Protein AF-A0A7S4MCN4-F1 (afdb_monomer_lite)

Structure (mmCIF, N/CA/C/O backbone):
data_AF-A0A7S4MCN4-F1
#
_entry.id   AF-A0A7S4MCN4-F1
#
loop_
_atom_site.group_PDB
_atom_site.id
_atom_site.type_symbol
_atom_site.label_atom_id
_atom_site.label_alt_id
_atom_site.label_comp_id
_atom_site.label_asym_id
_atom_site.label_entity_id
_atom_site.label_seq_id
_atom_site.pdbx_PDB_ins_code
_atom_site.Cartn_x
_atom_site.Cartn_y
_atom_site.Cartn_z
_atom_site.occupancy
_atom_site.B_iso_or_equiv
_atom_site.auth_seq_id
_atom_site.auth_comp_id
_atom_site.auth_asym_id
_atom_site.auth_atom_id
_atom_site.pdbx_PDB_model_num
ATOM 1 N N . HIS A 1 1 ? -19.429 -8.446 16.141 1.00 51.50 1 HIS A N 1
ATOM 2 C CA . HIS A 1 1 ? -19.369 -8.183 17.598 1.00 51.50 1 HIS A CA 1
ATOM 3 C C . HIS A 1 1 ? -20.674 -7.487 17.997 1.00 51.50 1 HIS A C 1
ATOM 5 O O . HIS A 1 1 ? -20.791 -6.288 17.818 1.00 51.50 1 HIS A O 1
ATOM 11 N N . ARG A 1 2 ? -21.674 -8.236 18.485 1.00 47.06 2 ARG A N 1
ATOM 12 C CA . ARG A 1 2 ? -23.104 -7.841 18.506 1.00 47.06 2 ARG A CA 1
ATOM 13 C C . ARG A 1 2 ? -23.515 -6.780 19.549 1.00 47.06 2 ARG A C 1
ATOM 15 O O . ARG A 1 2 ? -24.654 -6.345 19.539 1.00 47.06 2 ARG A O 1
ATOM 22 N N . TYR A 1 3 ? -22.616 -6.383 20.452 1.00 52.81 3 TYR A N 1
ATOM 23 C CA . TYR A 1 3 ? -22.928 -5.468 21.566 1.00 52.81 3 TYR A CA 1
ATOM 24 C C . TYR A 1 3 ? -22.375 -4.044 21.394 1.00 52.81 3 TYR A C 1
ATOM 26 O O . TYR A 1 3 ? -22.750 -3.158 22.151 1.00 52.81 3 TYR A O 1
ATOM 34 N N . ILE A 1 4 ? -21.500 -3.809 20.409 1.00 54.59 4 ILE A N 1
ATOM 35 C CA . ILE A 1 4 ? -20.831 -2.507 20.198 1.00 54.59 4 ILE A CA 1
ATOM 36 C C . ILE A 1 4 ? -21.516 -1.692 19.085 1.00 54.59 4 ILE A C 1
ATOM 38 O O . ILE A 1 4 ? -21.382 -0.476 19.031 1.00 54.59 4 ILE A O 1
ATOM 42 N N . GLU A 1 5 ? -22.323 -2.339 18.240 1.00 54.16 5 GLU A N 1
ATOM 43 C CA . GLU A 1 5 ? -23.049 -1.691 17.134 1.00 54.16 5 GLU A CA 1
ATOM 44 C C . GLU A 1 5 ? -24.057 -0.628 17.609 1.00 54.16 5 GLU A C 1
ATOM 46 O O . GLU A 1 5 ? -24.399 0.273 16.850 1.00 54.16 5 GLU A O 1
ATOM 51 N N . ASN A 1 6 ? -24.470 -0.673 18.880 1.00 59.47 6 ASN A N 1
ATOM 52 C CA . ASN A 1 6 ? -25.438 0.262 19.455 1.00 59.47 6 ASN A CA 1
ATOM 53 C C . ASN A 1 6 ? -24.826 1.587 19.946 1.00 59.47 6 ASN A C 1
ATOM 55 O O . ASN A 1 6 ? -25.579 2.468 20.357 1.00 59.47 6 ASN A O 1
ATOM 59 N N . VAL A 1 7 ? -23.495 1.757 19.906 1.00 77.50 7 VAL A N 1
ATOM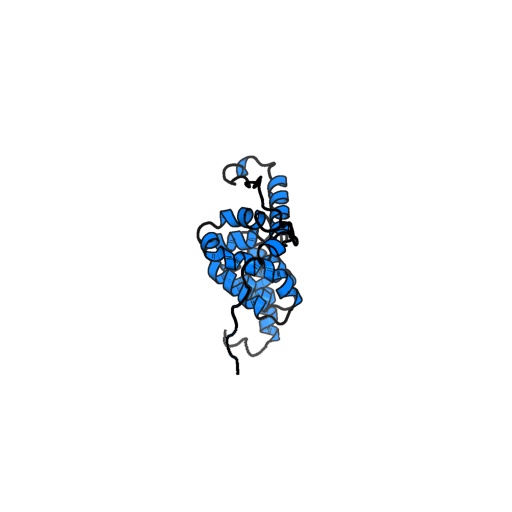 60 C CA . VAL A 1 7 ? -22.837 3.036 20.242 1.00 77.50 7 VAL A CA 1
ATOM 61 C C . VAL A 1 7 ? -21.767 3.368 19.189 1.00 77.50 7 VAL A C 1
ATOM 63 O O . VAL A 1 7 ? -20.604 2.979 19.341 1.00 77.50 7 VAL A O 1
ATOM 66 N N . PRO A 1 8 ? -22.137 4.090 18.112 1.00 77.25 8 PRO A N 1
ATOM 67 C CA . PRO A 1 8 ? -21.253 4.373 16.977 1.00 77.25 8 PRO A CA 1
ATOM 68 C C . PRO A 1 8 ? -19.916 5.019 17.366 1.00 77.25 8 PRO A C 1
ATOM 70 O O . PRO A 1 8 ? -18.880 4.699 16.788 1.00 77.25 8 PRO A O 1
ATOM 73 N N . GLU A 1 9 ? -19.915 5.879 18.384 1.00 79.62 9 GLU A N 1
ATOM 74 C CA . GLU A 1 9 ? -18.720 6.579 18.878 1.00 79.62 9 GLU A CA 1
ATOM 75 C C . GLU A 1 9 ? -17.697 5.621 19.521 1.00 79.62 9 GLU A C 1
ATOM 77 O O . GLU A 1 9 ? -16.485 5.728 19.302 1.00 79.62 9 GLU A O 1
ATOM 82 N N . ILE A 1 10 ? -18.173 4.620 20.270 1.00 84.19 10 ILE A N 1
ATOM 83 C CA . ILE A 1 10 ? -17.312 3.594 20.878 1.00 84.19 10 ILE A CA 1
ATOM 84 C C . ILE A 1 10 ? -16.738 2.685 19.786 1.00 84.19 10 ILE A C 1
ATOM 86 O O . ILE A 1 10 ? -15.555 2.346 19.815 1.00 84.19 10 ILE A O 1
ATOM 90 N N . ALA A 1 11 ? -17.545 2.325 18.784 1.00 85.62 11 ALA A N 1
ATOM 91 C CA . ALA A 1 11 ? -17.079 1.532 17.649 1.00 85.62 11 ALA A CA 1
ATOM 92 C C . ALA A 1 11 ? -15.965 2.253 16.862 1.00 85.62 11 ALA A C 1
ATOM 94 O O . ALA A 1 11 ? -14.940 1.650 16.536 1.00 85.62 11 ALA A O 1
ATOM 95 N N . GLN A 1 12 ? -16.130 3.553 16.603 1.00 87.31 12 GLN A N 1
ATOM 96 C CA . GLN A 1 12 ? -15.146 4.366 15.879 1.00 87.31 12 GLN A CA 1
ATOM 97 C C . GLN A 1 12 ? -13.832 4.531 16.651 1.00 87.31 12 GLN A C 1
ATOM 99 O O . GLN A 1 12 ? -12.755 4.318 16.088 1.00 87.31 12 GLN A O 1
ATOM 104 N N . SER A 1 13 ? -13.898 4.860 17.943 1.00 89.88 13 SER A N 1
ATOM 105 C CA . SER A 1 13 ? -12.700 4.993 18.789 1.00 89.88 13 SER A CA 1
ATOM 106 C C . SER A 1 13 ? -11.952 3.663 18.963 1.00 89.88 13 SER A C 1
ATOM 108 O O . SER A 1 13 ? -10.714 3.633 18.988 1.00 89.88 13 SER A O 1
ATOM 110 N N . LEU A 1 14 ? -12.675 2.537 18.993 1.00 92.88 14 LEU A N 1
ATOM 111 C CA . LEU A 1 14 ? -12.075 1.205 18.968 1.00 92.88 14 LEU A CA 1
ATOM 112 C C . LEU A 1 14 ? -11.346 0.943 17.644 1.00 92.88 14 LEU A C 1
ATOM 114 O O . LEU A 1 14 ? -10.201 0.489 17.664 1.00 92.88 14 LEU A O 1
ATOM 118 N N . HIS A 1 15 ? -11.965 1.255 16.500 1.00 94.75 15 HIS A N 1
ATOM 119 C CA . HIS A 1 15 ? -11.307 1.140 15.195 1.00 94.75 15 HIS A CA 1
ATOM 120 C C . HIS A 1 15 ? -10.045 1.995 15.110 1.00 94.75 15 HIS A C 1
ATOM 122 O O . HIS A 1 15 ? -9.012 1.496 14.670 1.00 94.75 15 HIS A O 1
ATOM 128 N N . GLN A 1 16 ? -10.083 3.222 15.627 1.00 94.19 16 GLN A N 1
ATOM 129 C CA . GLN A 1 16 ? -8.918 4.103 15.677 1.00 94.19 16 GLN A CA 1
ATOM 130 C C . GLN A 1 16 ? -7.771 3.500 16.508 1.00 94.19 16 GLN A C 1
ATOM 132 O O . GLN A 1 16 ? -6.603 3.529 16.097 1.00 94.19 16 GLN A O 1
ATOM 137 N N . SER A 1 17 ? -8.107 2.922 17.665 1.00 94.38 17 SER A N 1
ATOM 138 C CA . SER A 1 17 ? -7.152 2.274 18.572 1.00 94.38 17 SER A CA 1
ATOM 139 C C . SER A 1 17 ? -6.535 1.020 17.941 1.00 94.38 17 SER A C 1
ATOM 141 O O . SER A 1 17 ? -5.316 0.835 17.985 1.00 94.38 17 SER A O 1
ATOM 143 N N . LEU A 1 18 ? -7.354 0.186 17.290 1.00 96.00 18 LEU A N 1
ATOM 144 C CA . LEU A 1 18 ? -6.902 -1.009 16.570 1.00 96.00 18 LEU A CA 1
ATOM 145 C C . LEU A 1 18 ? -6.047 -0.656 15.353 1.00 96.00 18 LEU A C 1
ATOM 147 O O . LEU A 1 18 ? -4.994 -1.259 15.155 1.00 96.00 18 LEU A O 1
ATOM 151 N N . ALA A 1 19 ? -6.445 0.346 14.571 1.00 95.25 19 ALA A N 1
ATOM 152 C CA . ALA A 1 19 ? -5.660 0.844 13.451 1.00 95.25 19 ALA A CA 1
ATOM 153 C C . ALA A 1 19 ? -4.273 1.303 13.909 1.00 95.25 19 ALA A C 1
ATOM 155 O O . ALA A 1 19 ? -3.267 0.859 13.360 1.00 95.25 19 ALA A O 1
ATOM 156 N N . THR A 1 20 ? -4.211 2.108 14.973 1.00 94.38 20 THR A N 1
ATOM 157 C CA . THR A 1 20 ? -2.945 2.578 15.558 1.00 94.38 20 THR A CA 1
ATOM 158 C C . THR A 1 20 ? -2.077 1.406 16.012 1.00 94.38 20 THR A C 1
ATOM 160 O O . THR A 1 20 ? -0.886 1.348 15.701 1.00 94.38 20 THR A O 1
ATOM 163 N N . TYR A 1 21 ? -2.674 0.429 16.702 1.00 95.88 21 TYR A N 1
ATOM 164 C CA . TYR A 1 21 ? -1.985 -0.793 17.107 1.00 95.88 21 TYR A CA 1
ATOM 165 C C . TYR A 1 21 ? -1.393 -1.536 15.900 1.00 95.88 21 TYR A C 1
ATOM 167 O O . TYR A 1 21 ? -0.200 -1.848 15.898 1.00 95.88 21 TYR A O 1
ATOM 175 N N . PHE A 1 22 ? -2.189 -1.789 14.857 1.00 95.81 22 PHE A N 1
ATOM 176 C CA . PHE A 1 22 ? -1.733 -2.528 13.680 1.00 95.81 22 PHE A CA 1
ATOM 177 C C . PHE A 1 22 ? -0.686 -1.762 12.872 1.00 95.81 22 PHE A C 1
ATOM 179 O O . PHE A 1 22 ? 0.313 -2.369 12.483 1.00 95.81 22 PHE A O 1
ATOM 186 N N . VAL A 1 23 ? -0.849 -0.448 12.693 1.00 94.25 23 VAL A N 1
ATOM 187 C CA . VAL A 1 23 ? 0.152 0.427 12.061 1.00 94.25 23 VAL A CA 1
ATOM 188 C C . VAL A 1 23 ? 1.485 0.334 12.799 1.00 94.25 23 VAL A C 1
ATOM 190 O O . VAL A 1 23 ? 2.509 0.074 12.169 1.00 94.25 23 VAL A O 1
ATOM 193 N N . ASN A 1 24 ? 1.484 0.441 14.129 1.00 93.38 24 ASN A N 1
ATOM 194 C CA . ASN A 1 24 ? 2.706 0.336 14.930 1.00 93.38 24 ASN A CA 1
ATOM 195 C C . ASN A 1 24 ? 3.357 -1.052 14.840 1.00 93.38 24 ASN A C 1
ATOM 197 O O . ASN A 1 24 ? 4.579 -1.170 14.931 1.00 93.38 24 ASN A O 1
ATOM 201 N N . LYS A 1 25 ? 2.561 -2.111 14.646 1.00 94.31 25 LYS A N 1
ATOM 202 C CA . LYS A 1 25 ? 3.078 -3.472 14.461 1.00 94.31 25 LYS A CA 1
ATOM 203 C C . LYS A 1 25 ? 3.688 -3.692 13.083 1.00 94.31 25 LYS A C 1
ATOM 205 O O . LYS A 1 25 ? 4.732 -4.330 13.012 1.00 94.31 25 LYS A O 1
ATOM 210 N N . ILE A 1 26 ? 3.073 -3.193 12.009 1.00 94.00 26 ILE A N 1
ATOM 211 C CA . ILE A 1 26 ? 3.577 -3.402 10.639 1.00 94.00 26 ILE A CA 1
ATOM 212 C C . ILE A 1 26 ? 4.642 -2.378 10.237 1.00 94.00 26 ILE A C 1
ATOM 214 O O . ILE A 1 26 ? 5.528 -2.710 9.458 1.00 94.00 26 ILE A O 1
ATOM 218 N N . ALA A 1 27 ? 4.593 -1.161 10.778 1.00 91.50 27 ALA A N 1
ATOM 219 C CA . ALA A 1 27 ? 5.464 -0.044 10.424 1.00 91.50 27 ALA A CA 1
ATOM 220 C C . ALA A 1 27 ? 5.980 0.678 11.688 1.00 91.50 27 ALA A C 1
ATOM 222 O O . ALA A 1 27 ? 5.658 1.846 11.910 1.00 91.50 27 ALA A O 1
ATOM 223 N N . PRO A 1 28 ? 6.827 0.031 12.512 1.00 86.88 28 PRO A N 1
ATOM 224 C CA . PRO A 1 28 ? 7.297 0.594 13.787 1.00 86.88 28 PRO A CA 1
ATOM 225 C C . PRO A 1 28 ? 8.151 1.861 13.625 1.00 86.88 28 PRO A C 1
ATOM 227 O O . PRO A 1 28 ? 8.303 2.638 14.559 1.00 86.88 28 PRO A O 1
ATOM 230 N N . THR A 1 29 ? 8.712 2.082 12.432 1.00 85.62 29 THR A N 1
ATOM 231 C CA . THR A 1 29 ? 9.471 3.297 12.083 1.00 85.62 29 THR A CA 1
ATOM 232 C C . THR A 1 29 ? 8.601 4.377 11.424 1.00 85.62 29 THR A C 1
ATOM 234 O O . THR A 1 29 ? 9.115 5.402 10.979 1.00 85.62 29 THR A O 1
ATOM 237 N N . GLY A 1 30 ? 7.283 4.157 11.376 1.00 84.81 30 GLY A N 1
ATOM 238 C CA . GLY A 1 30 ? 6.286 5.022 10.755 1.00 84.81 30 GLY A CA 1
ATOM 239 C C . GLY A 1 30 ? 5.926 4.610 9.324 1.00 84.81 30 GLY A C 1
ATOM 240 O O . GLY A 1 30 ? 6.733 4.043 8.590 1.00 84.81 30 GLY A O 1
ATOM 241 N N . LEU A 1 31 ? 4.709 4.951 8.888 1.00 83.81 31 LEU A N 1
ATOM 242 C CA . LEU A 1 31 ? 4.179 4.600 7.557 1.00 83.81 31 LEU A CA 1
ATOM 243 C C . LEU A 1 31 ? 4.995 5.176 6.392 1.00 83.81 31 LEU A C 1
ATOM 245 O O . LEU A 1 31 ? 5.087 4.577 5.322 1.00 83.81 31 LEU A O 1
ATOM 249 N N . ARG A 1 32 ? 5.622 6.334 6.618 1.00 80.12 32 ARG A N 1
ATOM 250 C CA . ARG A 1 32 ? 6.489 7.012 5.644 1.00 80.12 32 ARG A CA 1
ATOM 251 C C . ARG A 1 32 ? 7.918 6.476 5.648 1.00 80.12 32 ARG A C 1
ATOM 253 O O . ARG A 1 32 ? 8.724 6.862 4.803 1.00 80.12 32 ARG A O 1
ATOM 260 N N . ALA A 1 33 ? 8.266 5.584 6.572 1.00 72.44 33 ALA A N 1
ATOM 261 C CA . ALA A 1 33 ? 9.513 4.847 6.496 1.00 72.44 33 ALA A CA 1
ATOM 262 C C . ALA A 1 33 ? 9.321 3.691 5.503 1.00 72.44 33 ALA A C 1
ATOM 264 O O . ALA A 1 33 ? 9.102 2.541 5.873 1.00 72.44 33 ALA A O 1
ATOM 265 N N . PHE A 1 34 ? 9.413 4.003 4.206 1.00 64.31 34 PHE A N 1
ATOM 266 C CA . PHE A 1 34 ? 9.152 3.106 3.064 1.00 64.31 34 PHE A CA 1
ATOM 267 C C . PHE A 1 34 ? 10.139 1.921 2.924 1.00 64.31 34 PHE A C 1
ATOM 269 O O . PHE A 1 34 ? 10.425 1.452 1.824 1.00 64.31 34 PHE A O 1
ATOM 276 N N . THR A 1 35 ? 10.754 1.454 4.008 1.00 65.44 35 THR A N 1
ATOM 277 C CA . THR A 1 35 ? 11.899 0.538 3.939 1.00 65.44 35 THR A CA 1
ATOM 278 C C . THR A 1 35 ? 11.992 -0.482 5.075 1.00 65.44 35 THR A C 1
ATOM 280 O O . THR A 1 35 ? 12.844 -1.363 4.982 1.00 65.44 35 THR A O 1
ATOM 283 N N . ALA A 1 36 ? 11.151 -0.418 6.115 1.00 66.69 36 ALA A N 1
ATOM 284 C CA . ALA A 1 36 ? 11.171 -1.380 7.224 1.00 66.69 36 ALA A CA 1
ATOM 285 C C . ALA A 1 36 ? 9.745 -1.746 7.673 1.00 66.69 36 ALA A C 1
ATOM 287 O O . ALA A 1 36 ? 9.254 -1.273 8.695 1.00 66.69 36 ALA A O 1
ATOM 288 N N . MET A 1 37 ? 9.095 -2.584 6.864 1.00 83.38 37 MET A N 1
ATOM 289 C CA . MET A 1 37 ? 7.788 -3.169 7.154 1.00 83.38 37 MET A CA 1
ATOM 290 C C . MET A 1 37 ? 7.982 -4.530 7.846 1.00 83.38 37 MET A C 1
ATOM 292 O O . MET A 1 37 ? 8.618 -5.428 7.283 1.00 83.38 37 MET A O 1
ATOM 296 N N . ALA A 1 38 ? 7.473 -4.678 9.067 1.00 88.44 38 ALA A N 1
ATOM 297 C CA . ALA A 1 38 ? 7.612 -5.888 9.873 1.00 88.44 38 ALA A CA 1
ATOM 298 C C . ALA A 1 38 ? 6.720 -7.034 9.360 1.00 88.44 38 ALA A C 1
ATOM 300 O O . ALA A 1 38 ? 5.739 -6.820 8.641 1.00 88.44 38 ALA A O 1
ATOM 301 N N . GLU A 1 39 ? 7.061 -8.270 9.730 1.00 89.38 39 GLU A N 1
ATOM 302 C CA . GLU A 1 39 ? 6.255 -9.462 9.442 1.00 89.38 39 GLU A CA 1
ATOM 303 C C . GLU A 1 39 ? 5.212 -9.671 10.534 1.00 89.38 39 GLU A C 1
ATOM 305 O O . GLU 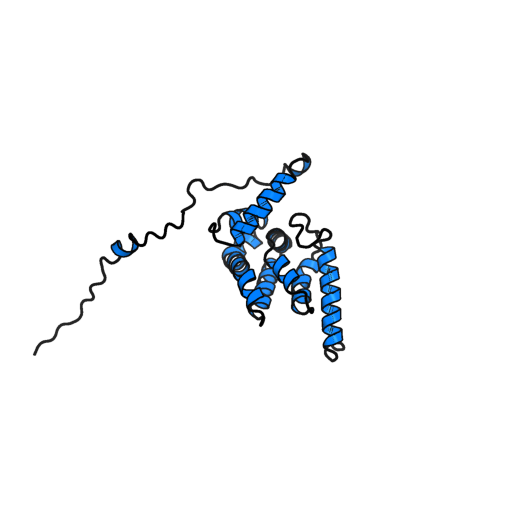A 1 39 ? 5.487 -10.245 11.580 1.00 89.38 39 GLU A O 1
ATOM 310 N N . TYR A 1 40 ? 3.999 -9.181 10.288 1.00 93.88 40 TYR A N 1
ATOM 311 C CA . TYR A 1 40 ? 2.868 -9.370 11.189 1.00 93.88 40 TYR A CA 1
ATOM 312 C C . TYR A 1 40 ? 1.585 -9.600 10.375 1.00 93.88 40 TYR A C 1
ATOM 314 O O . TYR A 1 40 ? 0.861 -8.640 10.114 1.00 93.88 40 TYR A O 1
ATOM 322 N N . PRO A 1 41 ? 1.305 -10.846 9.932 1.00 94.94 41 PRO A N 1
ATOM 323 C CA . PRO A 1 41 ? 0.250 -11.151 8.959 1.00 94.94 41 PRO A CA 1
ATOM 324 C C . PRO A 1 41 ? -1.121 -10.570 9.311 1.00 94.94 41 PRO A C 1
ATOM 326 O O . PRO A 1 41 ? -1.741 -9.921 8.475 1.00 94.94 41 PRO A O 1
ATOM 329 N N . ARG A 1 42 ? -1.533 -10.696 10.579 1.00 94.81 42 ARG A N 1
ATOM 330 C CA . ARG A 1 42 ? -2.796 -10.131 11.078 1.00 94.81 42 ARG A CA 1
ATOM 331 C C . ARG A 1 42 ? -2.872 -8.609 10.926 1.00 94.81 42 ARG A C 1
ATOM 333 O O . ARG A 1 42 ? -3.939 -8.063 10.703 1.00 94.81 42 ARG A O 1
ATOM 340 N N . GLY A 1 43 ? -1.744 -7.908 11.017 1.00 94.62 43 GLY A N 1
ATOM 341 C CA . GLY A 1 43 ? -1.715 -6.473 10.746 1.00 94.62 43 GLY A CA 1
ATOM 342 C C . GLY A 1 43 ? -2.055 -6.154 9.297 1.00 94.62 43 GLY A C 1
ATOM 343 O O . GLY A 1 43 ? -2.830 -5.243 9.051 1.00 94.62 43 GLY A O 1
ATOM 344 N N . TYR A 1 44 ? -1.541 -6.920 8.334 1.00 95.69 44 TYR A N 1
ATOM 345 C CA . TYR A 1 44 ? -1.816 -6.668 6.915 1.00 95.69 44 TYR A CA 1
ATOM 346 C C . TYR A 1 44 ? -3.252 -7.007 6.513 1.00 95.69 44 TYR A C 1
ATOM 348 O O . TYR A 1 44 ? -3.758 -6.367 5.591 1.00 95.69 44 TYR A O 1
ATOM 356 N N . SER A 1 45 ? -3.903 -7.971 7.174 1.00 95.50 45 SER A N 1
ATOM 357 C CA . SER A 1 45 ? -5.308 -8.300 6.898 1.00 95.50 45 SER A CA 1
ATOM 358 C C . SER A 1 45 ? -6.267 -7.232 7.430 1.00 95.50 45 SER A C 1
ATOM 360 O O . SER A 1 45 ? -7.179 -6.835 6.715 1.00 95.50 45 SER A O 1
ATOM 362 N N . GLU A 1 46 ? -6.033 -6.719 8.644 1.00 95.94 46 GLU A N 1
ATOM 363 C CA . GLU A 1 46 ? -7.014 -5.872 9.345 1.00 95.94 46 GLU A CA 1
ATOM 364 C C . GLU A 1 46 ? -6.769 -4.358 9.221 1.00 95.94 46 GLU A C 1
ATOM 366 O O . GLU A 1 46 ? -7.699 -3.565 9.386 1.00 95.94 46 GLU A O 1
ATOM 371 N N . VAL A 1 47 ? -5.525 -3.915 8.978 1.00 96.44 47 VAL A N 1
ATOM 372 C CA . VAL A 1 47 ? -5.154 -2.492 9.133 1.00 96.44 47 VAL A CA 1
ATOM 373 C C . VAL A 1 47 ? -5.969 -1.559 8.238 1.00 96.44 47 VAL A C 1
ATOM 375 O O . VAL A 1 47 ? -6.421 -0.516 8.702 1.00 96.44 47 VAL A O 1
ATOM 378 N N . CYS A 1 48 ? -6.203 -1.933 6.979 1.00 96.56 48 CYS A N 1
ATOM 379 C CA . CYS A 1 48 ? -6.932 -1.096 6.028 1.00 96.56 48 CYS A CA 1
ATOM 380 C C . CYS A 1 48 ? -8.403 -0.942 6.424 1.00 96.56 48 CYS A C 1
ATOM 382 O O . CYS A 1 48 ? -8.930 0.167 6.370 1.00 96.56 48 CYS A O 1
ATOM 384 N N . TYR A 1 49 ? -9.033 -2.019 6.900 1.00 96.19 49 TYR A N 1
ATOM 385 C CA . TYR A 1 49 ? -10.404 -1.989 7.404 1.00 96.19 49 TYR A CA 1
ATOM 386 C C . TYR A 1 49 ? -10.537 -1.034 8.597 1.00 96.19 49 TYR A C 1
ATOM 388 O O . TYR A 1 49 ? -11.397 -0.153 8.609 1.00 96.19 49 TYR A O 1
ATOM 396 N N . HIS A 1 50 ? -9.647 -1.148 9.584 1.00 96.31 50 HIS A N 1
ATOM 397 C CA . HIS A 1 50 ? -9.698 -0.281 10.761 1.00 96.31 50 HIS A CA 1
ATOM 398 C C . HIS A 1 50 ? -9.367 1.180 10.455 1.00 96.31 50 HIS A C 1
ATOM 400 O O . HIS A 1 50 ? -10.011 2.058 11.017 1.00 96.31 50 HIS A O 1
ATOM 406 N N . LEU A 1 51 ? -8.431 1.456 9.544 1.00 95.75 51 LEU A N 1
ATOM 407 C CA . LEU A 1 51 ? -8.143 2.827 9.108 1.00 95.75 51 LEU A CA 1
ATOM 408 C C . LEU A 1 51 ? -9.303 3.452 8.324 1.00 95.75 51 LEU A C 1
ATOM 410 O O . LEU A 1 51 ? -9.509 4.659 8.400 1.00 95.75 51 LEU A O 1
ATOM 414 N N . PHE A 1 52 ? -10.056 2.645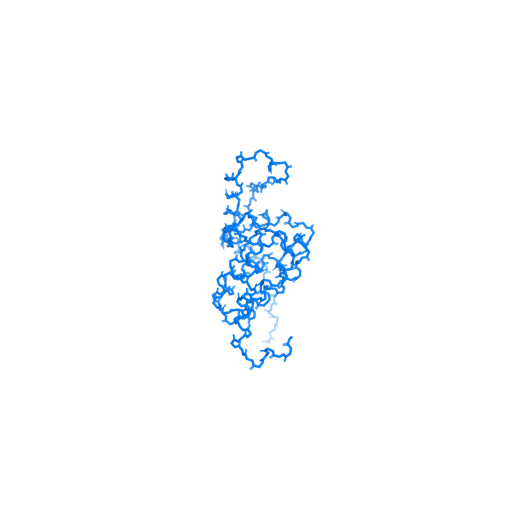 7.571 1.00 95.56 52 PHE A N 1
ATOM 415 C CA . PHE A 1 52 ? -11.220 3.114 6.822 1.00 95.56 52 PHE A CA 1
ATOM 416 C C . PHE A 1 52 ? -12.399 3.461 7.739 1.00 95.56 52 PHE A C 1
ATOM 418 O O . PHE A 1 52 ? -13.081 4.458 7.519 1.00 95.56 52 PHE A O 1
ATOM 425 N N . HIS A 1 53 ? -12.640 2.655 8.775 1.00 93.38 53 HIS A N 1
ATOM 426 C CA . HIS A 1 53 ? -13.732 2.885 9.727 1.00 93.38 53 HIS A CA 1
ATOM 427 C C . HIS A 1 53 ? -13.339 3.761 10.929 1.00 93.38 53 HIS A C 1
ATOM 429 O O . HIS A 1 53 ? -14.209 4.187 11.690 1.00 93.38 53 HIS A O 1
ATOM 435 N N . GLY A 1 54 ? -12.047 4.032 11.113 1.00 89.75 54 GLY A N 1
ATOM 436 C CA . GLY A 1 54 ? -11.522 4.936 12.129 1.00 89.75 54 GLY A CA 1
ATOM 437 C C . GLY A 1 54 ? -11.673 6.407 11.732 1.00 89.75 54 GLY A C 1
ATOM 438 O O . GLY A 1 54 ? -11.539 6.787 10.568 1.00 89.75 54 GLY A O 1
ATOM 439 N N . GLN A 1 55 ? -11.927 7.269 12.714 1.00 81.19 55 GLN A N 1
ATOM 440 C CA . GLN A 1 55 ? -12.005 8.710 12.486 1.00 81.19 55 GLN A CA 1
ATOM 441 C C . GLN A 1 55 ? -10.603 9.304 12.252 1.00 81.19 55 GLN A C 1
ATOM 443 O O . GLN A 1 55 ? -9.639 8.920 12.910 1.00 81.19 55 GLN A O 1
ATOM 448 N N . ASN A 1 56 ? -10.489 10.275 11.336 1.00 82.12 56 ASN A N 1
ATOM 449 C CA . ASN A 1 56 ? -9.267 11.058 11.073 1.00 82.12 56 ASN A CA 1
ATOM 450 C C . ASN A 1 56 ? -8.019 10.254 10.644 1.00 82.12 56 ASN A C 1
ATOM 452 O O . ASN A 1 56 ? -6.900 10.741 10.781 1.00 82.12 56 ASN A O 1
ATOM 456 N N . GLN A 1 57 ? -8.190 9.052 10.086 1.00 88.94 57 GLN A N 1
ATOM 457 C CA . GLN A 1 57 ? -7.082 8.172 9.671 1.00 88.94 57 GLN A CA 1
ATOM 458 C C . GLN A 1 57 ? -6.980 7.958 8.150 1.00 88.94 57 GLN A C 1
ATOM 460 O O . GLN A 1 57 ? -6.186 7.152 7.663 1.00 88.94 57 GLN A O 1
ATOM 465 N N . MET A 1 58 ? -7.737 8.731 7.367 1.00 91.94 58 MET A N 1
ATOM 466 C CA . MET A 1 58 ? -7.769 8.612 5.904 1.00 91.94 58 MET A CA 1
ATOM 467 C C . MET A 1 58 ? -6.409 8.892 5.250 1.00 91.94 58 MET A C 1
ATOM 469 O O . MET A 1 58 ? -6.066 8.260 4.253 1.00 91.94 58 MET A O 1
ATOM 473 N N . SER A 1 59 ? -5.601 9.788 5.826 1.00 93.56 59 SER A N 1
ATOM 474 C CA . SER A 1 59 ? -4.237 10.061 5.351 1.00 93.56 59 SER A CA 1
ATOM 475 C C . SER A 1 59 ? -3.305 8.861 5.520 1.00 93.56 59 SER A C 1
ATOM 477 O O . SER A 1 59 ? -2.424 8.630 4.689 1.00 93.56 59 SER A O 1
ATOM 479 N N . ASP A 1 60 ? -3.495 8.088 6.586 1.00 94.50 60 ASP A N 1
ATOM 480 C CA . ASP A 1 60 ? -2.697 6.899 6.873 1.00 94.50 60 ASP A CA 1
ATOM 481 C C . ASP A 1 60 ? -3.108 5.749 5.955 1.00 94.50 60 ASP A C 1
ATOM 483 O O . ASP A 1 60 ? -2.242 5.067 5.399 1.00 94.50 60 ASP A O 1
ATOM 487 N N . LEU A 1 61 ? -4.414 5.604 5.696 1.00 96.25 61 LEU A N 1
ATOM 488 C CA . LEU A 1 61 ? -4.932 4.675 4.691 1.00 96.25 61 LEU A CA 1
ATOM 489 C C . LEU A 1 61 ? -4.387 4.996 3.295 1.00 96.25 61 LEU A C 1
ATOM 491 O O . LEU A 1 61 ? -3.869 4.104 2.621 1.00 96.25 61 LEU A O 1
ATOM 495 N N . GLN A 1 62 ? -4.438 6.269 2.887 1.00 96.38 62 GLN A N 1
ATOM 496 C CA . GLN A 1 62 ? -3.837 6.734 1.636 1.00 96.38 62 GLN A CA 1
ATOM 497 C C . GLN A 1 62 ? -2.347 6.382 1.590 1.00 96.38 62 GLN A C 1
ATOM 499 O O . GLN A 1 62 ? -1.871 5.812 0.609 1.00 96.38 62 GLN A O 1
ATOM 504 N N . THR A 1 63 ? -1.607 6.695 2.657 1.00 95.56 63 THR A N 1
ATOM 505 C CA . THR A 1 63 ? -0.161 6.444 2.729 1.00 95.56 63 THR A CA 1
ATOM 506 C C . THR A 1 63 ? 0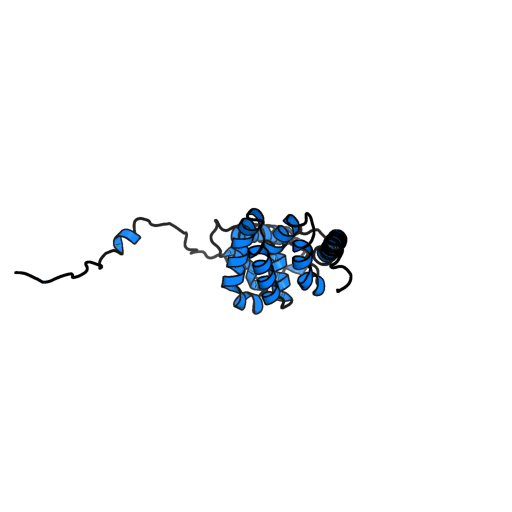.151 4.954 2.578 1.00 95.56 63 THR A C 1
ATOM 508 O O . THR A 1 63 ? 1.089 4.604 1.867 1.00 95.56 63 THR A O 1
ATOM 511 N N . LEU A 1 64 ? -0.636 4.067 3.195 1.00 95.44 64 LEU A N 1
ATOM 512 C CA . LEU A 1 64 ? -0.464 2.618 3.062 1.00 95.44 64 LEU A CA 1
ATOM 513 C C . LEU A 1 64 ? -0.785 2.116 1.655 1.00 95.44 64 LEU A C 1
ATOM 515 O O . LEU A 1 64 ? 0.040 1.432 1.050 1.00 95.44 64 LEU A O 1
ATOM 519 N N . LEU A 1 65 ? -1.946 2.473 1.107 1.00 97.12 65 LEU A N 1
ATOM 520 C CA . LEU A 1 65 ? -2.400 1.964 -0.193 1.00 97.12 65 LEU A CA 1
ATOM 521 C C . LEU A 1 65 ? -1.627 2.542 -1.388 1.00 97.12 65 LEU A C 1
ATOM 523 O O . LEU A 1 65 ? -1.697 1.991 -2.486 1.00 97.12 65 LEU A O 1
ATOM 527 N N . THR A 1 66 ? -0.855 3.609 -1.173 1.00 97.19 66 THR A N 1
ATOM 528 C CA . THR A 1 66 ? 0.086 4.186 -2.152 1.00 97.19 66 THR A CA 1
ATOM 529 C C . THR A 1 66 ? 1.549 3.794 -1.884 1.00 97.19 66 THR A C 1
ATOM 531 O O . THR A 1 66 ? 2.475 4.240 -2.567 1.00 97.19 66 THR A O 1
ATOM 534 N N . SER A 1 67 ? 1.796 2.921 -0.901 1.00 95.06 67 SER A N 1
ATOM 535 C CA . SER A 1 67 ? 3.133 2.466 -0.515 1.00 95.06 67 SER A CA 1
ATOM 536 C C . SER A 1 67 ? 3.495 1.162 -1.227 1.00 95.06 67 SER A C 1
ATOM 538 O O . SER A 1 67 ? 3.019 0.082 -0.881 1.00 95.06 67 SER A O 1
ATOM 540 N N . LEU A 1 68 ? 4.416 1.233 -2.196 1.00 94.81 68 LEU A N 1
ATOM 541 C CA . LEU A 1 68 ? 4.948 0.041 -2.878 1.00 94.81 68 LEU A CA 1
ATOM 542 C C . LEU A 1 68 ? 5.524 -1.027 -1.922 1.00 94.81 68 LEU A C 1
ATOM 544 O O . LEU A 1 68 ? 5.284 -2.204 -2.172 1.00 94.81 68 LEU A O 1
ATOM 548 N N . PRO A 1 69 ? 6.236 -0.686 -0.825 1.00 93.50 69 PRO A N 1
ATOM 549 C CA . PRO A 1 69 ? 6.659 -1.673 0.170 1.00 93.50 69 PRO A CA 1
ATOM 550 C C . PRO A 1 69 ? 5.495 -2.385 0.860 1.00 93.50 69 PRO A C 1
ATOM 552 O O . PRO A 1 69 ? 5.604 -3.575 1.143 1.00 93.50 69 PRO A O 1
ATOM 555 N N . PHE A 1 70 ? 4.402 -1.670 1.148 1.00 95.44 70 PHE A N 1
ATOM 556 C CA . PHE A 1 70 ? 3.209 -2.269 1.742 1.00 95.44 70 PHE A CA 1
ATOM 557 C C . PHE A 1 70 ? 2.544 -3.234 0.759 1.00 95.44 70 PHE A C 1
ATOM 559 O O . PHE A 1 70 ? 2.299 -4.383 1.119 1.00 95.44 70 PHE A O 1
ATOM 566 N N . ILE A 1 71 ? 2.351 -2.802 -0.492 1.00 96.25 71 ILE A N 1
ATOM 567 C CA . ILE A 1 71 ? 1.801 -3.626 -1.580 1.00 96.25 71 ILE A CA 1
ATOM 568 C C . ILE A 1 71 ? 2.654 -4.890 -1.780 1.00 96.25 71 ILE A C 1
ATOM 570 O O . ILE A 1 71 ? 2.136 -6.003 -1.720 1.00 96.25 71 ILE A O 1
ATOM 574 N N . GLU A 1 72 ? 3.976 -4.737 -1.923 1.00 94.62 72 GLU A N 1
ATOM 575 C CA . GLU A 1 72 ? 4.931 -5.848 -2.058 1.00 94.62 72 GLU A CA 1
ATOM 576 C C . GLU A 1 72 ? 4.829 -6.833 -0.889 1.00 94.62 72 GLU A C 1
ATOM 578 O O . GLU A 1 72 ? 4.772 -8.049 -1.091 1.00 94.62 72 GLU A O 1
ATOM 583 N N . LYS A 1 73 ? 4.768 -6.321 0.344 1.00 94.75 73 LYS A N 1
ATOM 584 C CA . LYS A 1 73 ? 4.703 -7.153 1.545 1.00 94.75 73 LYS A CA 1
ATOM 585 C C . LYS A 1 73 ? 3.368 -7.880 1.677 1.00 94.75 73 LYS A C 1
ATOM 587 O O . LYS A 1 73 ? 3.372 -9.056 2.032 1.00 94.75 73 LYS A O 1
ATOM 592 N N . LYS A 1 74 ? 2.254 -7.217 1.365 1.00 95.31 74 LYS A N 1
ATOM 593 C CA . LYS A 1 74 ? 0.913 -7.806 1.415 1.00 95.31 74 LYS A CA 1
ATOM 594 C C . LYS A 1 74 ? 0.779 -8.945 0.397 1.00 95.31 74 LYS A C 1
ATOM 596 O O . LYS A 1 74 ? 0.359 -10.038 0.771 1.00 95.31 74 LYS A O 1
ATOM 601 N N . CYS A 1 75 ? 1.270 -8.749 -0.829 1.00 95.88 75 CYS A N 1
ATOM 602 C CA . CYS A 1 75 ? 1.333 -9.805 -1.845 1.00 95.88 75 CYS A CA 1
ATOM 603 C C . CYS A 1 75 ? 2.267 -10.956 -1.432 1.00 95.88 75 CYS A C 1
ATOM 605 O O . CYS A 1 75 ? 1.893 -12.120 -1.545 1.00 95.88 75 CYS A O 1
ATOM 607 N N . LYS A 1 76 ? 3.447 -10.659 -0.864 1.00 94.69 76 LYS A N 1
ATOM 608 C CA . LYS A 1 76 ? 4.381 -11.686 -0.356 1.00 94.69 76 LYS A CA 1
ATOM 609 C C . LYS A 1 76 ? 3.768 -12.575 0.734 1.00 94.69 76 LYS A C 1
ATOM 611 O O . LYS A 1 76 ? 4.152 -13.732 0.858 1.00 94.69 76 LYS A O 1
ATOM 616 N N . LEU A 1 77 ? 2.847 -12.037 1.529 1.00 95.38 77 LEU A N 1
ATOM 617 C CA . LEU A 1 77 ? 2.137 -12.773 2.578 1.00 95.38 77 LEU A CA 1
ATOM 618 C C . LEU A 1 77 ? 0.896 -13.528 2.063 1.00 95.38 77 LEU A C 1
ATOM 620 O O . LEU A 1 77 ? 0.197 -14.137 2.865 1.00 95.38 77 LEU A O 1
ATOM 624 N N . GLY A 1 78 ? 0.611 -13.495 0.756 1.00 95.88 78 GLY A N 1
ATOM 625 C CA . GLY A 1 78 ? -0.547 -14.165 0.154 1.00 95.88 78 GLY A CA 1
ATOM 626 C C . GLY A 1 78 ? -1.857 -13.373 0.229 1.00 95.88 78 GLY A C 1
ATOM 627 O O . GLY A 1 78 ? -2.901 -13.880 -0.167 1.00 95.88 78 GLY A O 1
ATOM 628 N N . PHE A 1 79 ? -1.823 -12.116 0.677 1.00 96.81 79 PHE A N 1
ATOM 629 C CA . PHE A 1 79 ? -3.007 -11.265 0.851 1.00 96.81 79 PHE A CA 1
ATOM 630 C C . PHE A 1 79 ? -3.327 -10.415 -0.391 1.00 96.81 79 PHE A C 1
ATOM 632 O O . PHE A 1 79 ? -3.835 -9.297 -0.280 1.00 96.81 79 PHE A O 1
ATOM 639 N N . THR A 1 80 ? -3.016 -10.909 -1.593 1.00 96.50 80 THR A N 1
ATOM 640 C CA . THR A 1 80 ? -3.255 -10.171 -2.845 1.00 96.50 80 THR A CA 1
ATOM 641 C C . THR A 1 80 ? -4.748 -9.907 -3.073 1.00 96.50 80 THR A C 1
ATOM 643 O O . THR A 1 80 ? -5.124 -8.810 -3.479 1.00 96.50 80 THR A O 1
ATOM 646 N N . TYR A 1 81 ? -5.620 -10.869 -2.757 1.00 95.38 81 TYR A N 1
ATOM 647 C CA . TYR A 1 81 ? -7.072 -10.675 -2.854 1.00 95.38 81 TYR A CA 1
ATOM 648 C C . TYR A 1 81 ? -7.604 -9.689 -1.808 1.00 95.38 81 TYR A C 1
ATOM 650 O O . TYR A 1 81 ? -8.454 -8.860 -2.131 1.00 95.38 81 TYR A O 1
ATOM 658 N N . ASP A 1 82 ? -7.077 -9.717 -0.581 1.00 96.81 82 ASP A N 1
ATOM 659 C CA . ASP A 1 82 ? -7.445 -8.731 0.441 1.00 96.81 82 ASP A CA 1
ATOM 660 C C . ASP A 1 82 ? -6.979 -7.325 0.058 1.00 96.81 82 ASP A C 1
ATOM 662 O O . ASP A 1 82 ? -7.700 -6.364 0.293 1.00 96.81 82 ASP A O 1
ATOM 666 N N . LEU A 1 83 ? -5.827 -7.189 -0.609 1.00 97.62 83 LEU A N 1
ATOM 667 C CA . LEU A 1 83 ? -5.397 -5.902 -1.162 1.00 97.62 83 LEU A CA 1
ATOM 668 C C . LEU A 1 83 ? -6.415 -5.370 -2.185 1.00 97.62 83 LEU A C 1
ATOM 670 O O . LEU A 1 83 ? -6.710 -4.178 -2.196 1.00 97.62 83 LEU A O 1
ATOM 674 N N . MET A 1 84 ? -6.982 -6.241 -3.028 1.00 97.06 84 MET A N 1
ATOM 675 C CA . MET A 1 84 ? -8.023 -5.827 -3.979 1.00 97.06 84 MET A CA 1
ATOM 676 C C . MET A 1 84 ? -9.296 -5.398 -3.249 1.00 97.06 84 MET A C 1
ATOM 678 O O . MET A 1 84 ? -9.901 -4.387 -3.609 1.00 97.06 84 MET A O 1
ATOM 682 N N . ARG A 1 85 ? -9.673 -6.122 -2.189 1.00 96.69 85 ARG A N 1
ATOM 683 C CA . ARG A 1 85 ? -10.798 -5.746 -1.327 1.00 96.69 85 ARG A CA 1
ATOM 684 C C . ARG A 1 85 ? -10.590 -4.366 -0.698 1.00 96.69 85 ARG A C 1
ATOM 686 O O . ARG A 1 85 ? -11.533 -3.580 -0.692 1.00 96.69 85 ARG A O 1
ATOM 693 N N . ASP A 1 86 ? -9.384 -4.045 -0.233 1.00 97.69 86 ASP A N 1
ATOM 694 C CA . ASP A 1 86 ? -9.086 -2.726 0.343 1.00 97.69 86 ASP A CA 1
ATOM 695 C C . ASP A 1 86 ? -9.254 -1.595 -0.678 1.00 97.69 86 ASP A C 1
ATOM 697 O O . ASP A 1 86 ? -9.801 -0.538 -0.359 1.00 97.69 86 ASP A O 1
ATOM 701 N N . TYR A 1 87 ? -8.808 -1.804 -1.919 1.00 97.94 87 TYR A N 1
ATOM 702 C CA . TYR A 1 87 ? -8.991 -0.811 -2.976 1.00 97.94 87 TYR A CA 1
ATOM 703 C C . TYR A 1 87 ? -10.468 -0.615 -3.331 1.00 97.94 87 TYR A C 1
ATOM 705 O O . TYR A 1 87 ? -10.913 0.522 -3.478 1.00 97.94 87 TYR A O 1
ATOM 713 N N . ILE A 1 88 ? -11.248 -1.699 -3.402 1.00 96.50 88 ILE A N 1
ATOM 714 C CA . ILE A 1 88 ? -12.702 -1.629 -3.616 1.00 96.50 88 ILE A CA 1
ATOM 715 C C . ILE A 1 88 ? -13.383 -0.881 -2.461 1.00 96.50 88 ILE A C 1
ATOM 717 O O . ILE A 1 88 ? -14.263 -0.051 -2.699 1.00 96.50 88 ILE A O 1
ATOM 721 N N . LEU A 1 89 ? -12.946 -1.116 -1.220 1.00 95.44 89 LEU A N 1
ATOM 722 C CA . LEU A 1 89 ? -13.442 -0.397 -0.048 1.00 95.44 89 LEU A CA 1
ATOM 723 C C . LEU A 1 89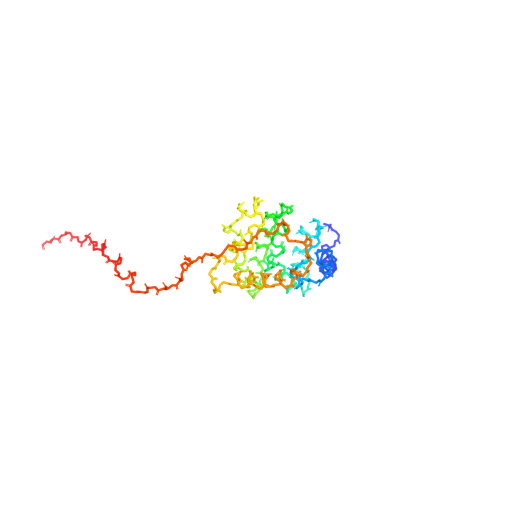 ? -13.216 1.116 -0.198 1.00 95.44 89 LEU A C 1
ATOM 725 O O . LEU A 1 89 ? -14.153 1.897 -0.039 1.00 95.44 89 LEU A O 1
ATOM 729 N N . VAL A 1 90 ? -12.016 1.539 -0.608 1.00 95.88 90 VAL A N 1
ATOM 730 C CA . VAL A 1 90 ? -11.727 2.957 -0.886 1.00 95.88 90 VAL A CA 1
ATOM 731 C C . VAL A 1 90 ? -12.547 3.503 -2.057 1.00 95.88 90 VAL A C 1
ATOM 733 O O . VAL A 1 90 ? -13.062 4.617 -1.961 1.00 95.88 90 VAL A O 1
ATOM 736 N N . ALA A 1 91 ? -12.738 2.730 -3.128 1.00 95.19 91 ALA A N 1
ATOM 737 C CA . ALA A 1 91 ? -13.570 3.133 -4.262 1.00 95.19 91 ALA A CA 1
ATOM 738 C C . ALA A 1 91 ? -15.035 3.395 -3.853 1.00 95.19 91 ALA A C 1
ATOM 740 O O . ALA A 1 91 ? -15.686 4.270 -4.426 1.00 95.19 91 ALA A O 1
ATOM 741 N N . SER A 1 92 ? -15.529 2.701 -2.821 1.00 93.88 92 SER A N 1
ATOM 742 C CA . SER A 1 92 ? -16.866 2.911 -2.242 1.00 93.88 92 SER A CA 1
ATOM 743 C C . SER A 1 92 ? -16.970 4.090 -1.259 1.00 93.88 92 SER A C 1
ATOM 745 O O . SER A 1 92 ? -18.071 4.441 -0.841 1.00 93.88 92 SER A O 1
ATOM 747 N N . SER A 1 93 ? -15.848 4.721 -0.890 1.00 93.12 93 SER A N 1
ATOM 748 C CA . SER A 1 93 ? -15.820 5.878 0.019 1.00 93.12 93 SER A CA 1
ATOM 749 C C . SER A 1 93 ? -16.625 7.065 -0.528 1.00 93.12 93 SER A C 1
ATOM 751 O O . SER A 1 93 ? -16.822 7.194 -1.730 1.00 93.12 93 SER A O 1
ATOM 753 N N . SER A 1 94 ? -17.039 8.006 0.318 1.00 92.56 94 SER A N 1
ATOM 754 C CA . SER A 1 94 ? -17.532 9.320 -0.132 1.00 92.56 94 SER A CA 1
ATOM 755 C C . SER A 1 94 ? -16.405 10.347 -0.333 1.00 92.56 94 SER A C 1
ATOM 757 O O . SER A 1 94 ? -16.639 11.432 -0.861 1.00 92.56 94 SER A O 1
ATOM 759 N N . CYS A 1 95 ? -15.171 10.028 0.074 1.00 93.75 95 CYS A N 1
ATOM 760 C CA . CYS A 1 95 ? -14.032 10.941 -0.001 1.00 93.75 95 CYS A CA 1
ATOM 761 C C . CYS A 1 95 ? -13.364 10.910 -1.387 1.00 93.75 95 CYS A C 1
ATOM 763 O O . CYS A 1 95 ? -12.470 10.102 -1.648 1.00 93.75 95 CYS A O 1
ATOM 765 N N . GLU A 1 96 ? -13.759 11.826 -2.273 1.00 94.56 96 GLU A N 1
ATOM 766 C CA . GLU A 1 96 ? -13.217 11.915 -3.641 1.00 94.56 96 GLU A CA 1
ATOM 767 C C . GLU A 1 96 ? -11.712 12.211 -3.693 1.00 94.56 96 GLU A C 1
ATOM 76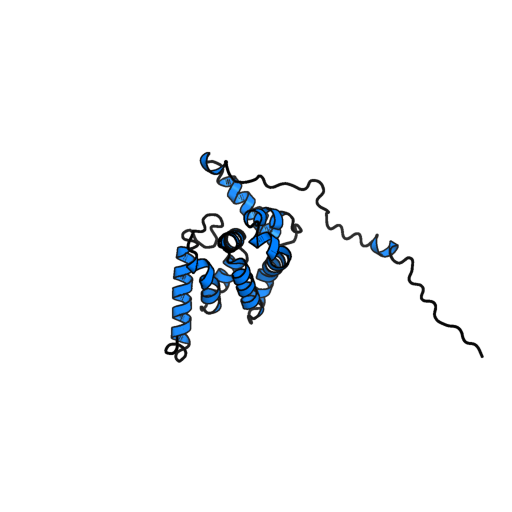9 O O . GLU A 1 96 ? -11.002 11.699 -4.560 1.00 94.56 96 GLU A O 1
ATOM 774 N N . ALA A 1 97 ? -11.195 12.989 -2.736 1.00 94.75 97 ALA A N 1
ATOM 775 C CA . ALA A 1 97 ? -9.762 13.260 -2.641 1.00 94.75 97 ALA A CA 1
ATOM 776 C C . ALA A 1 97 ? -8.961 11.968 -2.410 1.00 94.75 97 ALA A C 1
ATOM 778 O O . ALA A 1 97 ? -7.977 11.722 -3.103 1.00 94.75 97 ALA A O 1
ATOM 779 N N . LEU A 1 98 ? -9.423 11.109 -1.493 1.00 95.25 98 LEU A N 1
ATOM 780 C CA . LEU A 1 98 ? -8.791 9.818 -1.225 1.00 95.25 98 LEU A CA 1
ATOM 781 C C . LEU A 1 98 ? -8.838 8.913 -2.460 1.00 95.25 98 LEU A C 1
ATOM 783 O O . LEU A 1 98 ? -7.812 8.348 -2.837 1.00 95.25 98 LEU A O 1
ATOM 787 N N . LYS A 1 99 ? -10.004 8.804 -3.112 1.00 96.38 99 LYS A N 1
ATOM 788 C CA . LYS A 1 99 ? -10.155 7.994 -4.331 1.00 96.38 99 LYS A CA 1
ATOM 789 C C . LYS A 1 99 ? -9.166 8.419 -5.401 1.00 96.38 99 LYS A C 1
ATOM 791 O O . LYS A 1 99 ? -8.434 7.580 -5.908 1.00 96.38 99 LYS A O 1
ATOM 796 N N . LYS A 1 100 ? -9.104 9.715 -5.710 1.00 96.69 100 LYS A N 1
ATOM 797 C CA . LYS A 1 100 ? -8.244 10.252 -6.770 1.00 96.69 100 LYS A CA 1
ATOM 798 C C . LYS A 1 100 ? -6.764 9.924 -6.553 1.00 96.69 100 LYS A C 1
ATOM 800 O O . LYS A 1 100 ? -6.069 9.604 -7.512 1.00 96.69 100 LYS A O 1
ATOM 805 N N . GLU A 1 101 ? -6.294 9.991 -5.311 1.00 96.25 101 GLU A N 1
ATOM 806 C CA . GLU A 1 101 ? -4.900 9.694 -4.958 1.00 96.25 101 GLU A CA 1
ATOM 807 C C . GLU A 1 101 ? -4.586 8.190 -5.011 1.00 96.25 101 GLU A C 1
ATOM 809 O O . GLU A 1 101 ? -3.494 7.784 -5.415 1.00 96.25 101 GLU A O 1
ATOM 814 N N . VAL A 1 102 ? -5.546 7.350 -4.620 1.00 97.56 102 VAL A N 1
ATOM 815 C CA . VAL A 1 102 ? -5.379 5.890 -4.543 1.00 97.56 102 VAL A CA 1
ATOM 816 C C . VAL A 1 102 ? -5.629 5.204 -5.894 1.00 97.56 102 VAL A C 1
ATOM 818 O O . VAL A 1 102 ? -5.011 4.176 -6.183 1.00 97.56 102 VAL A O 1
ATOM 821 N N . GLN A 1 103 ? -6.472 5.783 -6.752 1.00 97.88 103 GLN A N 1
ATOM 822 C CA . GLN A 1 103 ? -6.923 5.205 -8.022 1.00 97.88 103 GLN A CA 1
ATOM 823 C C . GLN A 1 103 ? -5.777 4.712 -8.931 1.00 97.88 103 GLN A C 1
ATOM 825 O O . GLN A 1 103 ? -5.849 3.571 -9.387 1.00 97.88 103 GLN A O 1
ATOM 830 N N . PRO A 1 104 ? -4.674 5.459 -9.151 1.00 98.25 104 PRO A N 1
ATOM 831 C CA . PRO A 1 104 ? -3.580 4.980 -10.001 1.00 98.25 104 PRO A CA 1
ATOM 832 C C . PRO A 1 104 ? -2.893 3.719 -9.455 1.00 98.25 104 PRO A C 1
ATOM 834 O O . PRO A 1 104 ? -2.406 2.888 -10.221 1.00 98.25 104 PRO A O 1
ATOM 837 N N . PHE A 1 105 ? -2.845 3.563 -8.127 1.00 98.44 105 PHE A N 1
ATOM 838 C CA . PHE A 1 105 ? -2.290 2.374 -7.479 1.00 98.44 105 PHE A CA 1
ATOM 839 C C . PHE A 1 105 ? -3.266 1.198 -7.533 1.00 98.44 105 PHE A C 1
ATOM 841 O O . PHE A 1 105 ? -2.828 0.070 -7.763 1.00 98.44 105 PHE A O 1
ATOM 848 N N . MET A 1 106 ? -4.568 1.459 -7.388 1.00 98.19 106 MET A N 1
ATOM 849 C CA . MET A 1 106 ? -5.620 0.463 -7.602 1.00 98.19 106 MET A CA 1
ATOM 850 C C . MET A 1 106 ? -5.550 -0.106 -9.023 1.00 98.19 106 MET A C 1
ATOM 852 O O . MET A 1 106 ? -5.434 -1.318 -9.184 1.00 98.19 106 MET A O 1
ATOM 856 N N . GLU A 1 107 ? -5.537 0.751 -10.045 1.00 97.75 107 GLU A N 1
ATOM 857 C CA . GLU A 1 107 ? -5.441 0.345 -11.456 1.00 97.75 107 GLU A CA 1
ATOM 858 C C . GLU A 1 107 ? -4.164 -0.453 -11.732 1.00 97.75 107 GLU A C 1
ATOM 860 O O . GLU A 1 107 ? -4.205 -1.506 -12.375 1.00 97.75 107 GLU A O 1
ATOM 865 N N . PHE A 1 108 ? -3.033 0.005 -11.187 1.00 98.06 108 PHE A N 1
ATOM 866 C CA . PHE A 1 108 ? -1.769 -0.716 -11.269 1.00 98.06 108 PHE A CA 1
ATOM 867 C C . PHE A 1 108 ? -1.865 -2.117 -10.657 1.00 98.06 108 PHE A C 1
ATOM 869 O O . PHE A 1 108 ? -1.424 -3.078 -11.286 1.00 98.06 108 PHE A O 1
ATOM 876 N N . CYS A 1 109 ? -2.439 -2.266 -9.463 1.00 97.62 109 CYS A N 1
ATOM 877 C CA . CYS A 1 109 ? -2.526 -3.569 -8.807 1.00 97.62 109 CYS A CA 1
ATOM 878 C C . CYS A 1 109 ? -3.552 -4.494 -9.476 1.00 97.62 109 CYS A C 1
ATOM 880 O O . CYS A 1 109 ? -3.273 -5.681 -9.655 1.00 97.62 109 CYS A O 1
ATOM 882 N N . MET A 1 110 ? -4.699 -3.964 -9.908 1.00 96.06 110 MET A N 1
ATOM 883 C CA . MET A 1 110 ? -5.730 -4.726 -10.623 1.00 96.06 110 MET A CA 1
ATOM 884 C C . MET A 1 110 ? -5.225 -5.244 -11.974 1.00 96.06 110 MET A C 1
ATOM 886 O O . MET A 1 110 ? -5.393 -6.420 -12.287 1.00 96.06 110 MET A O 1
ATOM 890 N N . GLY A 1 111 ? -4.533 -4.406 -12.752 1.00 96.25 111 GLY A N 1
ATOM 891 C CA . GLY A 1 111 ? -3.975 -4.812 -14.048 1.00 96.25 111 GLY A CA 1
ATOM 892 C C . GLY A 1 111 ? -2.877 -5.879 -13.949 1.00 96.25 111 GLY A C 1
ATOM 893 O O . GLY A 1 111 ? -2.534 -6.508 -14.946 1.00 96.25 111 GLY A O 1
ATOM 894 N N . ASN A 1 112 ? -2.329 -6.100 -12.752 1.00 96.00 112 ASN A N 1
ATOM 895 C CA . ASN A 1 112 ? -1.152 -6.933 -12.524 1.00 96.00 112 ASN A CA 1
ATOM 896 C C . ASN A 1 112 ? -1.351 -7.996 -11.428 1.00 96.00 112 ASN A C 1
ATOM 898 O O . ASN A 1 112 ? -0.381 -8.611 -10.989 1.00 96.00 112 ASN A O 1
ATOM 902 N N . THR A 1 113 ? -2.586 -8.229 -10.973 1.00 94.94 113 THR A N 1
ATOM 903 C CA . THR A 1 113 ? -2.881 -9.026 -9.765 1.00 94.94 113 THR A CA 1
ATOM 904 C C . THR A 1 113 ? -2.273 -10.432 -9.804 1.00 94.94 113 THR A C 1
ATOM 906 O O . THR A 1 113 ? -1.665 -10.868 -8.830 1.00 94.94 113 THR A O 1
ATOM 909 N N . HIS A 1 114 ? -2.388 -11.122 -10.940 1.00 92.88 114 HIS A N 1
ATOM 910 C CA . HIS A 1 114 ? -1.861 -12.475 -11.143 1.00 92.88 114 HIS A CA 1
ATOM 911 C C . HIS A 1 114 ? -0.331 -12.521 -11.016 1.00 92.88 114 HIS A C 1
ATOM 913 O O . HIS A 1 114 ? 0.198 -13.310 -10.238 1.00 92.88 114 HIS A O 1
ATOM 919 N N . PHE A 1 115 ? 0.374 -11.601 -11.682 1.00 93.69 115 PHE A N 1
ATOM 920 C CA . PHE A 1 115 ? 1.827 -11.479 -11.557 1.00 93.69 115 PHE A CA 1
ATOM 921 C C . PHE A 1 115 ? 2.261 -11.119 -10.137 1.00 93.69 115 PHE A C 1
ATOM 923 O O . PHE A 1 115 ? 3.275 -11.620 -9.666 1.00 93.69 115 PHE A O 1
ATOM 930 N N . MET A 1 116 ? 1.518 -10.259 -9.439 1.00 94.44 116 MET A N 1
ATOM 931 C CA . MET A 1 116 ? 1.862 -9.857 -8.073 1.00 94.44 116 MET A CA 1
ATOM 932 C C . MET A 1 116 ? 1.686 -10.987 -7.057 1.00 94.44 116 MET A C 1
ATOM 934 O O . MET A 1 116 ? 2.458 -11.058 -6.102 1.00 94.44 116 MET A O 1
ATOM 938 N N . ALA A 1 117 ? 0.681 -11.846 -7.248 1.00 94.00 117 ALA A N 1
ATOM 939 C CA . ALA A 1 117 ? 0.460 -13.017 -6.406 1.00 94.00 117 ALA A CA 1
ATOM 940 C C . ALA A 1 117 ? 1.584 -14.054 -6.562 1.00 94.00 117 ALA A C 1
ATOM 942 O O . ALA A 1 117 ? 2.026 -14.624 -5.569 1.00 94.00 117 ALA A O 1
ATOM 943 N N . GLU A 1 118 ? 2.068 -14.264 -7.788 1.00 93.75 118 GLU A N 1
ATOM 944 C CA . GLU A 1 118 ? 3.109 -15.256 -8.081 1.00 93.75 118 GLU A CA 1
ATOM 945 C C . GLU A 1 118 ? 4.534 -14.709 -7.867 1.00 93.75 118 GLU A C 1
ATOM 947 O O . GLU A 1 118 ? 5.400 -15.378 -7.301 1.00 93.75 118 GLU A O 1
ATOM 952 N N . PHE A 1 119 ? 4.780 -13.456 -8.257 1.00 94.06 119 PHE A N 1
ATOM 953 C CA . PHE A 1 119 ? 6.103 -12.825 -8.279 1.00 94.06 119 PHE A CA 1
ATOM 954 C C . PHE A 1 119 ? 6.125 -11.456 -7.570 1.00 94.06 119 PHE A C 1
ATOM 956 O O . PHE A 1 119 ? 6.478 -10.439 -8.180 1.00 94.06 119 PHE A O 1
ATOM 963 N N . PRO A 1 120 ? 5.828 -11.385 -6.259 1.00 92.69 120 PRO A N 1
ATOM 964 C CA . PRO A 1 120 ? 5.703 -10.119 -5.524 1.00 92.69 120 PRO A CA 1
ATOM 965 C C . PRO A 1 120 ? 6.979 -9.259 -5.547 1.00 92.69 120 PRO A C 1
ATOM 967 O O . PRO A 1 120 ? 6.917 -8.033 -5.548 1.00 92.69 120 PRO A O 1
ATOM 970 N N . TYR A 1 121 ? 8.158 -9.874 -5.650 1.00 89.81 121 TYR A N 1
ATOM 971 C CA . TYR A 1 121 ? 9.442 -9.165 -5.727 1.00 89.81 121 TYR A CA 1
ATOM 972 C C . TYR A 1 121 ? 9.607 -8.311 -7.001 1.00 89.81 121 TYR A C 1
ATOM 974 O O . TYR A 1 121 ? 10.478 -7.438 -7.056 1.00 89.81 121 TYR A O 1
ATOM 982 N N . THR A 1 122 ? 8.779 -8.531 -8.028 1.00 92.06 122 THR A N 1
ATOM 983 C CA . THR A 1 122 ? 8.818 -7.771 -9.287 1.00 92.06 122 THR A CA 1
ATOM 984 C C . THR A 1 122 ? 8.049 -6.450 -9.221 1.00 92.06 122 THR A C 1
ATOM 986 O O . THR A 1 122 ? 8.263 -5.590 -10.077 1.00 92.06 122 THR A O 1
ATOM 989 N N . ILE A 1 123 ? 7.236 -6.223 -8.180 1.00 94.50 123 ILE A N 1
ATOM 990 C CA . ILE A 1 123 ? 6.351 -5.050 -8.044 1.00 94.50 123 ILE A CA 1
ATOM 991 C C . ILE A 1 123 ? 7.103 -3.732 -8.236 1.00 94.50 123 ILE A C 1
ATOM 993 O O . ILE A 1 123 ? 6.636 -2.850 -8.957 1.00 94.50 123 ILE A O 1
ATOM 997 N N . LEU A 1 124 ? 8.300 -3.598 -7.656 1.00 93.06 124 LEU A N 1
ATOM 998 C CA . LEU A 1 124 ? 9.106 -2.389 -7.829 1.00 93.06 124 LEU A CA 1
ATOM 999 C C . LEU A 1 124 ? 9.514 -2.170 -9.294 1.00 93.06 124 LEU A C 1
ATOM 1001 O O . LEU A 1 124 ? 9.477 -1.039 -9.776 1.00 93.06 124 LEU A O 1
ATOM 1005 N N . GLN A 1 125 ? 9.902 -3.232 -10.002 1.00 92.50 125 GLN A N 1
ATOM 1006 C CA . GLN A 1 125 ? 10.273 -3.146 -11.413 1.00 92.50 125 GLN A CA 1
ATOM 1007 C C . GLN A 1 125 ? 9.055 -2.805 -12.279 1.00 92.50 125 GLN A C 1
ATOM 1009 O O . GLN A 1 125 ? 9.150 -1.955 -13.162 1.00 92.50 125 GLN A O 1
ATOM 1014 N N . MET A 1 126 ? 7.904 -3.415 -11.999 1.00 94.38 126 MET A N 1
ATOM 1015 C CA . MET A 1 126 ? 6.648 -3.140 -12.701 1.00 94.38 126 MET A CA 1
ATOM 1016 C C . MET A 1 126 ? 6.201 -1.689 -12.500 1.00 94.38 126 MET A C 1
ATOM 1018 O O . MET A 1 126 ? 5.825 -1.017 -13.461 1.00 94.38 126 MET A O 1
ATOM 1022 N N . ALA A 1 127 ? 6.320 -1.175 -11.274 1.00 95.44 127 ALA A N 1
ATOM 1023 C CA . ALA A 1 127 ? 6.042 0.219 -10.952 1.00 95.44 127 ALA A CA 1
ATOM 1024 C C . ALA A 1 127 ? 7.014 1.178 -11.671 1.00 95.44 127 ALA A C 1
ATOM 1026 O O . ALA A 1 127 ? 6.603 2.216 -12.181 1.00 95.44 127 ALA A O 1
ATOM 1027 N N . TYR A 1 128 ? 8.292 0.807 -11.799 1.00 93.31 128 TYR A N 1
ATOM 1028 C CA . TYR A 1 128 ? 9.296 1.581 -12.545 1.00 93.31 128 TYR A CA 1
ATOM 1029 C C . TYR A 1 128 ? 9.036 1.613 -14.066 1.00 93.31 128 TYR A C 1
ATOM 1031 O O . TYR A 1 128 ? 9.450 2.542 -14.770 1.00 93.31 128 TYR A O 1
ATOM 1039 N N . ASN A 1 129 ? 8.327 0.612 -14.584 1.00 92.38 129 ASN A N 1
ATOM 1040 C CA . ASN A 1 129 ? 7.957 0.534 -15.994 1.00 92.38 129 ASN A CA 1
ATOM 1041 C C . ASN A 1 129 ? 6.718 1.382 -16.340 1.00 92.38 129 ASN A C 1
ATOM 1043 O O . ASN A 1 129 ? 6.481 1.623 -17.521 1.00 92.38 129 ASN A O 1
ATOM 1047 N N . GLN A 1 130 ? 5.980 1.894 -15.348 1.00 93.75 130 GLN A N 1
ATOM 1048 C CA . GLN A 1 130 ? 4.848 2.802 -15.573 1.00 93.75 130 GLN A CA 1
ATOM 1049 C C . GLN A 1 130 ? 5.284 4.111 -16.266 1.00 93.75 130 GLN A C 1
ATOM 1051 O O . GLN A 1 130 ? 6.466 4.478 -16.193 1.00 93.75 130 GLN A O 1
ATOM 1056 N N . PRO A 1 131 ? 4.370 4.835 -16.946 1.00 92.88 131 PRO A N 1
ATOM 1057 C CA . PRO A 1 131 ? 4.663 6.148 -17.522 1.00 92.88 131 PRO A CA 1
ATOM 1058 C C . PRO A 1 131 ? 5.255 7.105 -16.486 1.00 92.88 131 PRO A C 1
ATOM 1060 O O . PRO A 1 131 ? 4.865 7.068 -15.322 1.00 92.88 131 PRO A O 1
ATOM 1063 N N . GLU A 1 132 ? 6.166 7.991 -16.896 1.00 92.62 132 GLU A N 1
ATOM 1064 C CA . GLU A 1 132 ? 6.858 8.878 -15.946 1.00 92.62 132 GLU A CA 1
ATOM 1065 C C . GLU A 1 132 ? 5.924 9.862 -15.233 1.00 92.62 132 GLU A C 1
ATOM 1067 O O . GLU A 1 132 ? 6.196 10.290 -14.115 1.00 92.62 132 GLU A O 1
ATOM 1072 N N . THR A 1 133 ? 4.793 10.172 -15.864 1.00 92.94 133 THR A N 1
ATOM 1073 C CA . THR A 1 133 ? 3.717 10.996 -15.308 1.00 92.94 133 THR A CA 1
ATOM 1074 C C . THR A 1 133 ? 2.877 10.270 -14.255 1.00 92.94 133 THR A C 1
ATOM 1076 O O . THR A 1 133 ? 2.089 10.911 -13.564 1.00 92.94 133 THR A O 1
ATOM 1079 N N . SER A 1 134 ? 3.011 8.946 -14.119 1.00 94.94 134 SER A N 1
ATOM 1080 C CA . SER A 1 134 ? 2.238 8.155 -13.163 1.00 94.94 134 SER A CA 1
ATOM 1081 C C . SER A 1 134 ? 2.737 8.363 -11.724 1.00 94.94 134 SER A C 1
ATOM 1083 O O . SER A 1 134 ? 3.947 8.274 -11.465 1.00 94.94 134 SER A O 1
ATOM 1085 N N . PRO A 1 135 ? 1.834 8.538 -10.741 1.00 96.88 135 PRO A N 1
ATOM 1086 C CA . PRO A 1 135 ? 2.200 8.533 -9.322 1.00 96.88 135 PRO A CA 1
ATOM 1087 C C . PRO A 1 135 ? 2.913 7.243 -8.892 1.00 96.88 135 PRO A C 1
ATOM 1089 O O . PRO A 1 135 ? 3.834 7.278 -8.075 1.00 96.88 135 PRO A O 1
ATOM 1092 N N . VAL A 1 136 ? 2.562 6.112 -9.513 1.00 97.31 136 VAL A N 1
ATOM 1093 C CA . VAL A 1 136 ? 3.177 4.802 -9.252 1.00 97.31 136 VAL A CA 1
ATOM 1094 C C . VAL A 1 136 ? 4.655 4.795 -9.661 1.00 97.31 136 VAL A C 1
ATOM 1096 O O . VAL A 1 136 ? 5.505 4.312 -8.908 1.00 97.31 136 VAL A O 1
ATOM 1099 N N . TYR A 1 137 ? 4.990 5.401 -10.807 1.00 95.81 137 TYR A N 1
ATOM 1100 C CA . TYR A 1 137 ? 6.382 5.575 -11.237 1.00 95.81 137 TYR A CA 1
ATOM 1101 C C . TYR A 1 137 ? 7.160 6.460 -10.258 1.00 95.81 137 TYR A C 1
ATOM 1103 O O . TYR A 1 137 ? 8.266 6.114 -9.835 1.00 95.81 137 TYR A O 1
ATOM 1111 N N . SER A 1 138 ? 6.564 7.580 -9.846 1.00 95.19 138 SER A N 1
ATOM 1112 C CA . SER A 1 138 ? 7.178 8.503 -8.886 1.00 95.19 138 SER A CA 1
ATOM 1113 C C . SER A 1 138 ? 7.489 7.813 -7.552 1.00 95.19 138 SER A C 1
ATOM 1115 O O . SER A 1 138 ? 8.605 7.937 -7.032 1.00 95.19 138 SER A O 1
ATOM 1117 N N . ALA A 1 139 ? 6.557 7.004 -7.039 1.00 94.25 139 ALA A N 1
ATOM 1118 C CA . ALA A 1 139 ? 6.766 6.180 -5.850 1.00 94.25 139 ALA A CA 1
ATOM 1119 C C . ALA A 1 139 ? 7.901 5.156 -6.043 1.00 94.25 139 ALA A C 1
ATOM 1121 O O . ALA A 1 139 ? 8.754 5.002 -5.161 1.00 94.25 139 ALA A O 1
ATOM 1122 N N . ALA A 1 140 ? 7.981 4.508 -7.211 1.00 93.62 140 ALA A N 1
ATOM 1123 C CA . ALA A 1 140 ? 9.053 3.563 -7.537 1.00 93.62 140 ALA A CA 1
ATOM 1124 C C . ALA A 1 140 ? 10.434 4.234 -7.560 1.00 93.62 140 ALA A C 1
ATOM 1126 O O . ALA A 1 140 ? 11.403 3.698 -7.012 1.00 93.62 140 ALA A O 1
ATOM 1127 N N . VAL A 1 141 ? 10.536 5.429 -8.148 1.00 92.19 141 VAL A N 1
ATOM 1128 C CA . VAL A 1 141 ? 11.776 6.219 -8.179 1.00 92.19 141 VAL A CA 1
ATOM 1129 C C . VAL A 1 141 ? 12.213 6.608 -6.766 1.00 92.19 141 VAL A C 1
ATOM 1131 O O . VAL A 1 141 ? 13.395 6.459 -6.430 1.00 92.19 141 VAL A O 1
ATOM 1134 N N . LEU A 1 142 ? 11.286 7.085 -5.930 1.00 91.00 142 LEU A N 1
ATOM 1135 C CA . LEU A 1 142 ? 11.569 7.448 -4.538 1.00 91.00 142 LEU A CA 1
ATOM 1136 C C . LEU A 1 142 ? 12.073 6.244 -3.737 1.00 91.00 142 LEU A C 1
ATOM 1138 O O . LEU A 1 142 ? 13.143 6.319 -3.122 1.00 91.00 142 LEU A O 1
ATOM 1142 N N . LEU A 1 143 ? 11.367 5.115 -3.812 1.00 89.00 143 LEU A N 1
ATOM 1143 C CA . LEU A 1 143 ? 11.767 3.878 -3.146 1.00 89.00 143 LEU A CA 1
ATOM 1144 C C . LEU A 1 143 ? 13.135 3.380 -3.644 1.00 89.00 143 LEU A C 1
ATOM 1146 O O . LEU A 1 143 ? 13.998 3.004 -2.846 1.00 89.00 143 LEU A O 1
ATOM 1150 N N . GLY A 1 144 ? 13.381 3.437 -4.955 1.00 87.06 144 GLY A N 1
ATOM 1151 C CA . GLY A 1 144 ? 14.666 3.078 -5.555 1.00 87.06 144 GLY A CA 1
ATOM 1152 C C . GLY A 1 144 ? 15.829 3.937 -5.042 1.00 87.06 144 GLY A C 1
ATOM 1153 O O . GLY A 1 144 ? 16.894 3.402 -4.716 1.00 87.06 144 GLY A O 1
ATOM 1154 N N . LYS A 1 145 ? 15.633 5.257 -4.906 1.00 85.44 145 LYS A N 1
ATOM 1155 C CA . LYS A 1 145 ? 16.629 6.178 -4.321 1.00 85.44 145 LYS A CA 1
ATOM 1156 C C . LYS A 1 145 ? 16.917 5.838 -2.856 1.00 85.44 145 LYS A C 1
ATOM 1158 O O . LYS A 1 145 ? 18.083 5.788 -2.462 1.00 85.44 145 LYS A O 1
ATOM 1163 N N . GLN A 1 146 ? 15.885 5.554 -2.063 1.00 82.00 146 GLN A N 1
ATOM 1164 C CA . GLN A 1 146 ? 16.037 5.192 -0.650 1.00 82.00 146 GLN A CA 1
ATOM 1165 C C . GLN A 1 146 ? 16.772 3.857 -0.466 1.00 82.00 146 GLN A C 1
ATOM 1167 O O . GLN A 1 146 ? 17.710 3.780 0.331 1.00 82.00 146 GLN A O 1
ATOM 1172 N N . ARG A 1 147 ? 16.429 2.831 -1.261 1.00 80.50 147 ARG A N 1
ATOM 1173 C CA . ARG A 1 147 ? 17.132 1.535 -1.250 1.00 80.50 147 ARG A CA 1
ATOM 1174 C C . ARG A 1 147 ? 18.615 1.679 -1.616 1.00 80.50 147 ARG A C 1
ATOM 1176 O O . ARG A 1 147 ? 19.440 0.961 -1.064 1.00 80.50 147 ARG A O 1
ATOM 1183 N N . ARG A 1 148 ? 18.978 2.612 -2.508 1.00 74.50 148 ARG A N 1
ATOM 1184 C CA . ARG A 1 148 ? 20.386 2.892 -2.862 1.00 74.50 148 ARG A CA 1
ATOM 1185 C C . ARG A 1 148 ? 21.161 3.580 -1.740 1.00 74.50 148 ARG A C 1
ATOM 1187 O O . ARG A 1 148 ? 22.300 3.199 -1.504 1.00 74.50 148 ARG A O 1
ATOM 1194 N N . ARG A 1 149 ? 20.555 4.540 -1.033 1.00 70.56 149 ARG A N 1
ATOM 1195 C CA . ARG A 1 149 ? 21.202 5.251 0.089 1.00 70.56 149 ARG A CA 1
ATOM 1196 C C . ARG A 1 149 ? 21.589 4.322 1.245 1.00 70.56 149 ARG A C 1
ATOM 1198 O O . ARG A 1 149 ? 22.579 4.579 1.912 1.00 70.56 149 ARG A O 1
ATOM 1205 N N . ARG A 1 150 ? 20.854 3.223 1.446 1.00 66.06 150 ARG A N 1
ATOM 1206 C CA . ARG A 1 150 ? 21.146 2.208 2.475 1.00 66.06 150 ARG A CA 1
ATOM 1207 C C . ARG A 1 150 ? 22.243 1.197 2.099 1.00 66.06 150 ARG A C 1
ATOM 1209 O O . ARG A 1 150 ? 22.630 0.401 2.947 1.00 66.06 150 ARG A O 1
ATOM 1216 N N . LYS A 1 151 ? 22.774 1.212 0.866 1.00 54.31 151 LYS A N 1
ATOM 1217 C CA . LYS A 1 151 ? 23.769 0.230 0.373 1.00 54.31 151 LYS A CA 1
ATOM 1218 C C . LYS A 1 151 ? 25.168 0.316 1.018 1.00 54.31 151 LYS A C 1
ATOM 1220 O O . LYS A 1 151 ? 26.091 -0.316 0.509 1.00 54.31 151 LYS A O 1
ATOM 1225 N N . THR A 1 152 ? 25.345 1.030 2.127 1.00 52.34 152 THR A N 1
ATOM 1226 C CA . THR A 1 152 ? 26.605 1.053 2.888 1.00 52.34 152 THR A CA 1
ATOM 1227 C C . THR A 1 152 ? 26.849 -0.217 3.718 1.00 52.34 152 THR A C 1
ATOM 1229 O O . THR A 1 152 ? 27.992 -0.470 4.079 1.00 52.34 152 THR A O 1
ATOM 1232 N N . ASN A 1 153 ? 25.841 -1.077 3.938 1.00 53.09 153 ASN A N 1
ATOM 1233 C CA . ASN A 1 153 ? 26.011 -2.345 4.665 1.00 53.09 153 ASN A CA 1
ATOM 1234 C C . ASN A 1 153 ? 26.062 -3.557 3.708 1.00 53.09 153 ASN A C 1
ATOM 1236 O O . ASN A 1 153 ? 25.075 -3.920 3.065 1.00 53.09 153 ASN A O 1
ATOM 1240 N N . LYS A 1 154 ? 27.238 -4.193 3.629 1.00 47.72 154 LYS A N 1
ATOM 1241 C CA . LYS A 1 154 ? 27.637 -5.273 2.697 1.00 47.72 154 LYS A CA 1
ATOM 1242 C C . LYS A 1 154 ? 26.738 -6.530 2.717 1.00 47.72 154 LYS A C 1
ATOM 1244 O O . LYS A 1 154 ? 26.682 -7.242 1.722 1.00 47.72 154 LYS A O 1
ATOM 1249 N N . ALA A 1 155 ? 26.004 -6.786 3.804 1.00 47.03 155 ALA A N 1
ATOM 1250 C CA . ALA A 1 155 ? 25.214 -8.010 3.998 1.00 47.03 155 ALA A CA 1
ATOM 1251 C C . ALA A 1 155 ? 23.890 -8.063 3.199 1.00 47.03 155 ALA A C 1
ATOM 1253 O O . ALA A 1 155 ? 23.418 -9.144 2.863 1.00 47.03 155 ALA A O 1
ATOM 1254 N N . GLU A 1 156 ? 23.301 -6.921 2.823 1.00 48.78 156 GLU A N 1
ATOM 1255 C CA . GLU A 1 156 ? 22.034 -6.891 2.060 1.00 48.78 156 GLU A CA 1
ATOM 1256 C C . GLU A 1 156 ? 22.216 -6.978 0.531 1.00 48.78 156 GLU A C 1
ATOM 1258 O O . GLU A 1 156 ? 21.235 -6.988 -0.220 1.00 48.78 156 GLU A O 1
ATOM 1263 N N . GLN A 1 157 ? 23.460 -7.013 0.042 1.00 47.75 157 GLN A N 1
ATOM 1264 C CA . GLN A 1 157 ? 23.763 -6.954 -1.393 1.00 47.75 157 GLN A CA 1
ATOM 1265 C C . GLN A 1 157 ? 23.459 -8.261 -2.145 1.00 47.75 157 GLN A C 1
ATOM 1267 O O . GLN A 1 157 ? 23.260 -8.217 -3.355 1.00 47.75 157 GLN A O 1
ATOM 1272 N N . SER A 1 158 ? 23.365 -9.401 -1.451 1.00 40.97 158 SER A N 1
ATOM 1273 C CA . SER A 1 158 ? 23.351 -10.728 -2.085 1.00 40.97 158 SER A CA 1
ATOM 1274 C C . SER A 1 158 ? 22.001 -11.175 -2.671 1.00 40.97 158 SER A C 1
ATOM 1276 O O . SER A 1 158 ? 21.977 -12.173 -3.382 1.00 40.97 158 SER A O 1
ATOM 1278 N N . MET A 1 159 ? 20.877 -10.494 -2.398 1.00 44.25 159 MET A N 1
ATOM 1279 C CA . MET A 1 159 ? 19.541 -11.011 -2.775 1.00 44.25 159 MET A CA 1
ATOM 1280 C C . MET A 1 159 ? 18.593 -10.019 -3.466 1.00 44.25 159 MET A C 1
ATOM 1282 O O . MET A 1 159 ? 17.427 -10.335 -3.685 1.00 44.25 159 MET A O 1
ATOM 1286 N N . LYS A 1 160 ? 19.043 -8.814 -3.835 1.00 53.09 160 LYS A N 1
ATOM 1287 C CA . LYS A 1 160 ? 18.160 -7.814 -4.466 1.00 53.09 160 LYS A CA 1
ATOM 1288 C C . LYS A 1 160 ? 18.540 -7.623 -5.932 1.00 53.09 160 LYS A C 1
ATOM 1290 O O . LYS A 1 160 ? 19.522 -6.944 -6.231 1.00 53.09 160 LYS A O 1
ATOM 1295 N N . ALA A 1 161 ? 17.745 -8.223 -6.822 1.00 55.22 161 ALA A N 1
ATOM 1296 C CA . ALA A 1 161 ? 17.909 -8.126 -8.269 1.00 55.22 161 ALA A CA 1
ATOM 1297 C C . ALA A 1 161 ? 18.055 -6.652 -8.713 1.00 55.22 161 ALA A C 1
ATOM 1299 O O . ALA A 1 161 ? 17.327 -5.779 -8.222 1.00 55.22 161 ALA A O 1
ATOM 1300 N N . PRO A 1 162 ? 19.018 -6.336 -9.596 1.00 62.31 162 PRO A N 1
ATOM 1301 C CA . PRO A 1 162 ? 19.204 -4.980 -10.089 1.00 62.31 162 PRO A CA 1
ATOM 1302 C C . PRO A 1 162 ? 17.966 -4.526 -10.870 1.00 62.31 162 PRO A C 1
ATOM 1304 O O . PRO A 1 162 ? 17.435 -5.271 -11.686 1.00 62.31 162 PRO A O 1
ATOM 1307 N N . LEU A 1 163 ? 17.525 -3.282 -10.642 1.00 68.81 163 LEU A N 1
ATOM 1308 C CA . LEU A 1 163 ? 16.469 -2.682 -11.459 1.00 68.81 163 LEU A CA 1
ATOM 1309 C C . LEU A 1 163 ? 16.953 -2.583 -12.904 1.00 68.81 163 LEU A C 1
ATOM 1311 O O . LEU A 1 163 ? 17.955 -1.914 -13.184 1.00 68.81 163 LEU A O 1
ATOM 1315 N N . VAL A 1 164 ? 16.233 -3.236 -13.807 1.00 75.62 164 VAL A N 1
ATOM 1316 C CA . VAL A 1 164 ? 16.543 -3.262 -15.232 1.00 75.62 164 VAL A CA 1
ATOM 1317 C C . VAL A 1 164 ? 15.988 -1.989 -15.861 1.00 75.62 164 VAL A C 1
ATOM 1319 O O . VAL A 1 164 ? 14.792 -1.704 -15.782 1.00 75.62 164 VAL A O 1
ATOM 1322 N N . LYS A 1 165 ? 16.863 -1.194 -16.482 1.00 67.12 165 LYS A N 1
ATOM 1323 C CA . LYS A 1 165 ? 16.451 -0.021 -17.256 1.00 67.12 165 LYS A CA 1
ATOM 1324 C C . LYS A 1 165 ? 16.177 -0.426 -18.695 1.00 67.12 165 LYS A C 1
ATOM 1326 O O . LYS A 1 165 ? 17.064 -0.930 -19.380 1.00 67.12 165 LYS A O 1
ATOM 1331 N N . TRP A 1 166 ? 14.973 -0.133 -19.163 1.00 63.41 166 TRP A N 1
ATOM 1332 C CA . TRP A 1 166 ? 14.636 -0.236 -20.575 1.00 63.41 166 TRP A CA 1
ATOM 1333 C C . TRP A 1 166 ? 15.333 0.895 -21.330 1.00 63.41 166 TRP A C 1
ATOM 1335 O O . TRP A 1 166 ? 15.020 2.063 -21.111 1.00 63.41 166 TRP A O 1
ATOM 1345 N N . LYS A 1 167 ? 16.295 0.559 -22.198 1.00 60.69 167 LYS A N 1
ATOM 1346 C CA . LYS A 1 167 ? 16.961 1.548 -23.065 1.00 60.69 167 LYS A CA 1
ATOM 1347 C C . LYS A 1 167 ? 16.008 2.131 -24.118 1.00 60.69 167 LYS A C 1
ATOM 1349 O O . LYS A 1 167 ? 16.155 3.292 -24.466 1.00 60.69 167 LYS A O 1
ATOM 1354 N N . ASN A 1 168 ? 15.002 1.356 -24.535 1.00 59.69 168 ASN A N 1
ATOM 1355 C CA . ASN A 1 168 ? 13.996 1.732 -25.535 1.00 59.69 168 ASN A CA 1
ATOM 1356 C C . ASN A 1 168 ? 12.603 1.844 -24.899 1.00 59.69 168 ASN A C 1
ATOM 1358 O O . ASN A 1 168 ? 11.645 1.253 -25.394 1.00 59.69 168 ASN A O 1
ATOM 1362 N N . LYS A 1 169 ? 12.479 2.511 -23.745 1.00 61.06 169 LYS A N 1
ATOM 1363 C CA . LYS A 1 169 ? 11.154 2.746 -23.157 1.00 61.06 169 LYS A CA 1
ATOM 1364 C C . LYS A 1 169 ? 10.380 3.655 -24.125 1.00 61.06 169 LYS A C 1
ATOM 1366 O O . LYS A 1 169 ? 10.873 4.754 -24.373 1.00 61.06 169 LYS A O 1
ATOM 1371 N N . PRO A 1 170 ? 9.230 3.230 -24.686 1.00 58.50 170 PRO A N 1
ATOM 1372 C CA . PRO A 1 170 ? 8.466 4.079 -25.587 1.00 58.50 170 PRO A CA 1
ATOM 1373 C C . PRO A 1 170 ? 8.072 5.346 -24.831 1.00 58.50 170 PRO A C 1
ATOM 1375 O O . PRO A 1 170 ? 7.346 5.301 -23.835 1.00 58.50 170 PRO A O 1
ATOM 1378 N N . THR A 1 171 ? 8.617 6.478 -25.262 1.00 58.56 171 THR A N 1
ATOM 1379 C CA . THR A 1 171 ? 8.160 7.786 -24.819 1.00 58.56 171 THR A CA 1
ATOM 1380 C C . THR A 1 171 ? 6.757 7.961 -25.374 1.00 58.56 171 THR A C 1
ATOM 1382 O O . THR A 1 171 ? 6.497 7.666 -26.539 1.00 58.56 171 THR A O 1
ATOM 1385 N N . VAL A 1 172 ? 5.817 8.397 -24.535 1.00 55.22 172 VAL A N 1
ATOM 1386 C CA . VAL A 1 172 ? 4.470 8.755 -24.991 1.00 55.22 172 VAL A CA 1
ATOM 1387 C C . VAL A 1 172 ? 4.579 10.072 -25.764 1.00 55.22 172 VAL A C 1
ATOM 1389 O O . VAL A 1 172 ? 4.085 11.112 -25.334 1.00 55.22 172 VAL A O 1
ATOM 1392 N N . GLU A 1 173 ? 5.268 10.066 -26.901 1.00 50.66 173 GLU A N 1
ATOM 1393 C CA . GLU A 1 173 ? 5.071 11.087 -27.910 1.00 50.66 173 GLU A CA 1
ATOM 1394 C C . GLU A 1 173 ? 3.674 10.840 -28.464 1.00 50.66 173 GLU A C 1
ATOM 1396 O O . GLU A 1 173 ? 3.422 9.922 -29.242 1.00 50.66 173 GLU A O 1
ATOM 1401 N N . ARG A 1 174 ? 2.709 11.640 -27.999 1.00 49.75 174 ARG A N 1
ATOM 1402 C CA . ARG A 1 174 ? 1.423 11.776 -28.681 1.00 49.75 174 ARG A CA 1
ATOM 1403 C C . ARG A 1 174 ? 1.708 12.369 -30.059 1.00 49.75 174 ARG A C 1
ATOM 1405 O O . ARG A 1 174 ? 1.560 13.574 -30.258 1.00 49.75 174 ARG A O 1
ATOM 1412 N N . ASN A 1 175 ? 2.079 11.524 -31.013 1.00 45.59 175 ASN A N 1
ATOM 1413 C CA . ASN A 1 175 ? 2.161 11.873 -32.419 1.00 45.59 175 ASN A CA 1
ATOM 1414 C C . ASN A 1 175 ? 0.733 12.111 -32.931 1.00 45.59 175 ASN A C 1
ATOM 1416 O O . ASN A 1 175 ? 0.115 11.271 -33.581 1.00 45.59 175 ASN A O 1
ATOM 1420 N N . LYS A 1 176 ? 0.172 13.293 -32.634 1.00 49.75 176 LYS A N 1
ATOM 1421 C CA . LYS A 1 176 ? -1.120 13.751 -33.183 1.00 49.75 176 LYS A CA 1
ATOM 1422 C C . LYS A 1 176 ? -1.129 13.715 -34.720 1.00 49.75 176 LYS A C 1
ATOM 1424 O O . LYS A 1 176 ? -2.199 13.720 -35.322 1.00 49.75 176 LYS A O 1
ATOM 1429 N N . GLN A 1 177 ? 0.046 13.681 -35.349 1.00 49.91 177 GLN A N 1
ATOM 1430 C CA . GLN A 1 177 ? 0.215 13.637 -36.797 1.00 49.91 177 GLN A CA 1
ATOM 1431 C C . GLN A 1 177 ? 0.145 12.220 -37.398 1.00 49.91 177 GLN A C 1
ATOM 1433 O O . GLN A 1 177 ? -0.222 12.107 -38.567 1.00 49.91 177 GLN A O 1
ATOM 1438 N N . GLU A 1 178 ? 0.403 11.142 -36.644 1.00 47.41 178 GLU A N 1
ATOM 1439 C CA . GLU A 1 178 ? 0.342 9.772 -37.197 1.00 47.41 178 GLU A CA 1
ATOM 1440 C C . GLU A 1 178 ? -1.077 9.202 -37.239 1.00 47.41 178 GLU A C 1
ATOM 1442 O O . GLU A 1 178 ? -1.450 8.569 -38.225 1.00 47.41 178 GLU A O 1
ATOM 1447 N N . TYR A 1 179 ? -1.932 9.517 -36.262 1.00 48.47 179 TYR A N 1
ATOM 1448 C CA . TYR A 1 179 ? -3.325 9.044 -36.274 1.00 48.47 179 TYR A CA 1
ATOM 1449 C C . TYR A 1 179 ? -4.162 9.635 -37.421 1.00 48.47 179 TYR A C 1
ATOM 1451 O O . TYR A 1 179 ? -5.164 9.048 -37.817 1.00 48.47 179 TYR A O 1
ATOM 1459 N N . ARG A 1 180 ? -3.737 10.760 -38.019 1.00 47.53 180 ARG A N 1
ATOM 1460 C CA . ARG A 1 180 ? -4.369 11.296 -39.240 1.00 47.53 180 ARG A CA 1
ATOM 1461 C C . ARG A 1 180 ? -4.058 10.469 -40.490 1.00 47.53 180 ARG A C 1
ATOM 1463 O O . ARG A 1 180 ? -4.828 10.534 -41.441 1.00 47.53 180 ARG A O 1
ATOM 1470 N N . LYS A 1 181 ? -2.975 9.684 -40.491 1.00 48.34 181 LYS A N 1
ATOM 1471 C CA . LYS A 1 181 ? -2.599 8.812 -41.617 1.00 48.34 181 LYS A CA 1
ATOM 1472 C C . LYS A 1 181 ? -3.272 7.437 -41.565 1.00 48.34 181 LYS A C 1
ATOM 1474 O O . LYS A 1 181 ? -3.278 6.743 -42.572 1.00 48.34 181 LYS A O 1
ATOM 1479 N N . LEU A 1 182 ? -3.879 7.069 -40.434 1.00 47.88 182 LEU A N 1
ATOM 1480 C CA . LEU A 1 182 ? -4.623 5.812 -40.276 1.00 47.88 182 LEU A CA 1
ATOM 1481 C C . LEU A 1 182 ? -6.111 5.917 -40.664 1.00 47.88 182 LEU A C 1
ATOM 1483 O O . LEU A 1 182 ? -6.793 4.902 -40.708 1.00 47.88 182 LEU A O 1
ATOM 1487 N N . ASN A 1 183 ? -6.607 7.103 -41.039 1.00 46.59 183 ASN A N 1
ATOM 1488 C CA . ASN A 1 183 ? -7.948 7.289 -41.615 1.00 46.59 183 ASN A CA 1
ATOM 1489 C C . ASN A 1 183 ? -7.952 7.171 -43.154 1.00 46.59 183 ASN A C 1
ATOM 1491 O O . ASN A 1 183 ? -8.606 7.944 -43.854 1.00 46.59 183 ASN A O 1
ATOM 1495 N N . ILE A 1 184 ? -7.230 6.190 -43.698 1.00 50.41 184 ILE A N 1
ATOM 1496 C CA . ILE A 1 184 ? -7.351 5.787 -45.103 1.00 50.41 184 ILE A CA 1
ATOM 1497 C C . ILE A 1 184 ? -8.155 4.486 -45.112 1.00 50.41 184 ILE A C 1
ATOM 1499 O O . ILE A 1 184 ? -7.583 3.409 -45.002 1.00 50.41 184 ILE A O 1
ATOM 1503 N N . GLY A 1 185 ? -9.487 4.578 -45.193 1.00 48.97 185 GLY A N 1
ATOM 1504 C CA . GLY A 1 185 ? -10.310 3.378 -45.403 1.00 48.97 185 GLY A CA 1
ATOM 1505 C C . GLY A 1 185 ? -11.697 3.323 -44.769 1.00 48.97 185 GLY A C 1
ATOM 1506 O O . GLY A 1 185 ? -12.183 2.228 -44.526 1.00 48.97 185 GLY A O 1
ATOM 1507 N N . ALA A 1 186 ? -12.369 4.447 -44.517 1.00 45.34 186 ALA A N 1
ATOM 1508 C CA . ALA A 1 186 ? -13.800 4.433 -44.196 1.00 45.34 186 ALA A CA 1
ATOM 1509 C C . ALA A 1 186 ? -14.562 5.444 -45.064 1.00 45.34 186 ALA A C 1
ATOM 1511 O O . ALA A 1 186 ? -15.169 6.390 -44.570 1.00 45.34 186 ALA A O 1
ATOM 1512 N N . ARG A 1 187 ? -14.522 5.255 -46.390 1.00 43.53 187 ARG A N 1
ATOM 1513 C CA . ARG A 1 187 ? -15.610 5.732 -47.252 1.00 43.53 187 ARG A CA 1
ATOM 1514 C C . ARG A 1 187 ? -16.650 4.623 -47.306 1.00 43.53 187 ARG A C 1
ATOM 1516 O O . ARG A 1 187 ? -16.483 3.636 -48.015 1.00 43.53 187 ARG A O 1
ATOM 1523 N N . ALA A 1 188 ? -17.683 4.787 -46.489 1.00 42.28 188 ALA A N 1
ATOM 1524 C CA . ALA A 1 188 ? -18.888 3.988 -46.547 1.00 42.28 188 ALA A CA 1
ATOM 1525 C C . ALA A 1 188 ? -19.514 4.108 -47.945 1.00 42.28 188 ALA A C 1
ATOM 1527 O O . ALA A 1 188 ? -19.783 5.205 -48.431 1.00 42.28 188 ALA A O 1
ATOM 1528 N N . ASN A 1 189 ? -19.735 2.958 -48.576 1.00 47.47 189 ASN A N 1
ATOM 1529 C CA . ASN A 1 189 ? -20.707 2.806 -49.646 1.00 47.47 189 ASN A CA 1
ATOM 1530 C C . ASN A 1 189 ? -22.110 2.965 -49.042 1.00 47.47 189 ASN A C 1
ATOM 1532 O O . ASN A 1 189 ? -22.578 2.089 -48.319 1.00 47.47 189 ASN A O 1
ATOM 1536 N N . SER A 1 190 ? -22.786 4.059 -49.370 1.00 42.06 190 SER A N 1
ATOM 1537 C CA . SER A 1 190 ? -24.236 4.249 -49.238 1.00 42.06 190 SER A CA 1
ATOM 1538 C C . SER A 1 190 ? -24.618 5.289 -50.294 1.00 42.06 190 SER A C 1
ATOM 1540 O O . SER A 1 190 ? -24.017 6.355 -50.304 1.00 42.06 190 SER A O 1
ATOM 1542 N N . SER A 1 191 ? -25.530 5.105 -51.242 1.00 40.16 191 SER A N 1
ATOM 1543 C CA . SER A 1 191 ? -26.541 4.082 -51.500 1.00 40.16 191 SER A CA 1
ATOM 1544 C C . SER A 1 191 ? -27.085 4.351 -52.915 1.00 40.16 191 SER A C 1
ATOM 1546 O O . SER A 1 191 ? -27.183 5.503 -53.330 1.00 40.16 191 SER A O 1
ATOM 1548 N N . ARG A 1 192 ? -27.434 3.290 -53.654 1.00 43.41 192 ARG A N 1
ATOM 1549 C CA . ARG A 1 192 ? -28.212 3.338 -54.907 1.00 43.41 192 ARG A CA 1
ATOM 1550 C C . ARG A 1 192 ? -29.611 3.926 -54.667 1.00 43.41 192 ARG A C 1
ATOM 1552 O O . ARG A 1 192 ? -30.198 3.628 -53.632 1.00 43.41 192 ARG A O 1
ATOM 1559 N N . GLY A 1 193 ? -30.174 4.593 -55.678 1.00 37.59 193 GLY A N 1
ATOM 1560 C CA . GLY A 1 193 ? -31.629 4.698 -55.848 1.00 37.59 193 GLY A CA 1
ATOM 1561 C C . GLY A 1 193 ? -32.106 5.965 -56.557 1.00 37.59 193 GLY A C 1
ATOM 1562 O O . GLY A 1 193 ? -32.397 6.950 -55.892 1.00 37.59 193 GLY A O 1
ATOM 1563 N N . SER A 1 194 ? -32.214 5.908 -57.888 1.00 38.25 194 SER A N 1
ATOM 1564 C CA . SER A 1 194 ? -33.110 6.765 -58.685 1.00 38.25 194 SER A CA 1
ATOM 1565 C C . SER A 1 194 ? -34.571 6.576 -58.242 1.00 38.25 194 SER A C 1
ATOM 1567 O O . SER A 1 194 ? -34.902 5.535 -57.662 1.00 38.25 194 SER A O 1
ATOM 1569 N N . PRO A 1 195 ? -35.443 7.554 -58.510 1.00 47.97 195 PRO A N 1
ATOM 1570 C CA . PRO A 1 195 ? -36.260 7.494 -59.730 1.00 47.97 195 PRO A CA 1
ATOM 1571 C C . PRO A 1 195 ? -35.964 8.630 -60.708 1.00 47.97 195 PRO A C 1
ATOM 1573 O O . PRO A 1 195 ? -35.819 9.784 -60.251 1.00 47.97 195 PRO A O 1
#

Organism: NCBI:txid1487602

InterPro domains:
  IPR041452 APAF-1 helical domain [PF17908] (12-147)
  IPR052652 Telomerase Complex Component [PTHR44791] (2-154)

pLDDT: mean 81.37, std 19.3, range [37.59, 98.44]

Sequence (195 aa):
HRYIENVPEIAQSLHQSLATYFVNKIAPTGLRAFTAMAEYPRGYSEVCYHLFHGQNQMSDLQTLLTSLPFIEKKCKLGFTYDLMRDYILVASSSCEALKKEVQPFMEFCMGNTHFMAEFPYTILQMAYNQPETSPVYSAAVLLGKQRRRRKTNKAEQSMKAPLVKWKNKPTVERNKQEYRKLNIGARANSSRGSP

Secondary structure (DSSP, 8-state):
-TTTTT-HHHHHHHHHHHHHHHHHHH-TT-TT-TT-----HHHHHHHHHHHHHSTT-HHHHHHHHT-HHHHHHHHHTT-HHHHHHHHHHHHTSS-HHHHHHHHHHHHHHHHTHHHHHH-GGGHHHHHHHS-TTSHHHHHHHHHHHHHHHTTTSGGGGGS-PPPPP-TT-------TTTTTTS--S----------

Radius of gyration: 22.63 Å; chains: 1; bounding box: 64×29×81 Å

Foldseek 3Di:
DPPCVVPLVSVQVVLVVVLVVLQCQQPVVGLVPLDGGDPDLVSLLCNLVSLLSHPPNLVVNLSQLLRLSNLLNCLVSQNLVSNLVSLVSQVPDPDPVSNVSNVLSNCLSVVCSVVCNVPSLCSLLSLCLDACPGSSNVNSVVSVVVVVVPVPDPPVPPPRDDRDDDPCNPHPPPPVPVVVVVPPDPPDDDDDDDD